Protein AF-0000000087548618 (afdb_homodimer)

Organism: Malassezia restricta (strain ATCC 96810 / NBRC 103918 / CBS 7877) (NCBI:txid425264)

InterPro domains:
  IPR002634 BolA protein [PF01722] (53-116)
  IPR036065 BolA-like superfamily [G3DSA:3.30.300.90] (40-118)
  IPR036065 BolA-like superfamily [SSF82657] (26-116)
  IPR052275 Mitochondrial Fe-S cluster assembly factor [PTHR46188] (16-116)

Solvent-accessible surface area (backbone atoms only — not comparable to full-atom values): 14566 Å² total; per-residue (Å²): 139,80,86,74,81,78,81,80,81,81,81,76,79,79,75,74,77,74,76,75,76,74,76,72,71,73,66,71,74,72,71,68,71,64,70,62,63,74,54,67,47,35,68,54,44,50,50,49,48,51,50,51,49,42,73,74,43,61,47,84,40,78,45,78,42,65,74,54,79,68,54,51,46,22,36,39,36,40,42,27,15,60,80,32,54,96,48,51,72,68,55,41,51,49,56,53,46,68,72,39,48,75,68,48,38,36,70,44,36,72,45,80,43,80,38,62,40,134,140,89,80,87,72,90,86,84,80,85,79,78,80,78,77,72,77,74,75,76,75,75,76,71,70,72,64,73,73,74,71,70,70,64,70,61,60,76,52,66,46,35,67,53,45,51,51,49,48,51,51,50,48,43,73,74,44,63,47,84,41,77,46,79,42,66,73,55,81,69,54,53,47,21,36,38,37,38,41,27,18,60,79,33,54,95,50,51,73,67,56,42,49,49,56,53,46,68,72,41,47,76,68,49,36,36,71,43,36,73,44,81,43,78,38,61,40,133

Radius of gyration: 40.26 Å; Cα contacts (8 Å, |Δi|>4): 300; chains: 2; bounding box: 91×182×77 Å

pLDDT: mean 72.82, std 27.04, range [25.02, 98.75]

Structure (mmCIF, N/CA/C/O backbone):
data_AF-0000000087548618-model_v1
#
loop_
_entity.id
_entity.type
_entity.pdbx_description
1 polymer 'Bola-like protein'
#
loop_
_atom_site.group_PDB
_atom_site.id
_atom_site.type_symbol
_atom_site.label_atom_id
_atom_site.label_alt_id
_atom_site.label_comp_id
_atom_site.label_asym_id
_atom_site.label_entity_id
_atom_site.label_seq_id
_atom_site.pdbx_PDB_ins_code
_atom_site.Cartn_x
_atom_site.Cartn_y
_atom_site.Cartn_z
_atom_site.occupancy
_atom_site.B_iso_or_equiv
_atom_site.auth_seq_id
_atom_site.auth_comp_id
_atom_site.auth_asym_id
_atom_site.auth_atom_id
_atom_site.pdbx_PDB_model_num
ATOM 1 N N . MET A 1 1 ? -54.969 -94.938 5.82 1 30.59 1 MET A N 1
ATOM 2 C CA . MET A 1 1 ? -55.094 -94.062 4.648 1 30.59 1 MET A CA 1
ATOM 3 C C . MET A 1 1 ? -55 -92.625 5.047 1 30.59 1 MET A C 1
ATOM 5 O O . MET A 1 1 ? -55.688 -92.188 5.977 1 30.59 1 MET A O 1
ATOM 9 N N . ASN A 1 2 ? -53.844 -91.812 4.621 1 26.39 2 ASN A N 1
ATOM 10 C CA . ASN A 1 2 ? -52.812 -90.875 5.086 1 26.39 2 ASN A CA 1
ATOM 11 C C . ASN A 1 2 ? -53.281 -89.438 4.953 1 26.39 2 ASN A C 1
ATOM 13 O O . ASN A 1 2 ? -52.5 -88.5 5.117 1 26.39 2 ASN A O 1
ATOM 17 N N . LEU A 1 3 ? -54.562 -89.125 4.457 1 32.88 3 LEU A N 1
ATOM 18 C CA . LEU A 1 3 ? -54.594 -87.938 3.584 1 32.88 3 LEU A CA 1
ATOM 19 C C . LEU A 1 3 ? -54.312 -86.688 4.375 1 32.88 3 LEU A C 1
ATOM 21 O O . LEU A 1 3 ? -54.844 -86.5 5.477 1 32.88 3 LEU A O 1
ATOM 25 N N . LEU A 1 4 ? -53.219 -85.938 3.959 1 28.78 4 LEU A N 1
ATOM 26 C CA . LEU A 1 4 ? -52.312 -84.875 4.23 1 28.78 4 LEU A CA 1
ATOM 27 C C . LEU A 1 4 ? -53.031 -83.5 4.125 1 28.78 4 LEU A C 1
ATOM 29 O O . LEU A 1 4 ? -53.469 -83.125 3.045 1 28.78 4 LEU A O 1
ATOM 33 N N . ARG A 1 5 ? -54.031 -83.188 4.98 1 32.28 5 ARG A N 1
ATOM 34 C CA . ARG A 1 5 ? -54.75 -81.875 4.844 1 32.28 5 ARG A CA 1
ATOM 35 C C . ARG A 1 5 ? -53.781 -80.75 4.855 1 32.28 5 ARG A C 1
ATOM 37 O O . ARG A 1 5 ? -53.062 -80.5 5.84 1 32.28 5 ARG A O 1
ATOM 44 N N . VAL A 1 6 ? -53.094 -80.438 3.682 1 30.36 6 VAL A N 1
ATOM 45 C CA . VAL A 1 6 ? -52.062 -79.438 3.445 1 30.36 6 VAL A CA 1
ATOM 46 C C . VAL A 1 6 ? -52.562 -78 3.814 1 30.36 6 VAL A C 1
ATOM 48 O O . VAL A 1 6 ? -53.656 -77.625 3.383 1 30.36 6 VAL A O 1
ATOM 51 N N . THR A 1 7 ? -52.25 -77.438 5.051 1 32.44 7 THR A N 1
ATOM 52 C CA . THR A 1 7 ? -52.469 -76.188 5.742 1 32.44 7 THR A CA 1
ATOM 53 C C . THR A 1 7 ? -51.938 -75 4.902 1 32.44 7 THR A C 1
ATOM 55 O O . THR A 1 7 ? -50.781 -75 4.504 1 32.44 7 THR A O 1
ATOM 58 N N . GLN A 1 8 ? -52.781 -74.5 3.973 1 27.12 8 GLN A N 1
ATOM 59 C CA . GLN A 1 8 ? -52.531 -73.438 3.025 1 27.12 8 GLN A CA 1
ATOM 60 C C . GLN A 1 8 ? -51.812 -72.25 3.695 1 27.12 8 GLN A C 1
ATOM 62 O O . GLN A 1 8 ? -51.938 -72.062 4.902 1 27.12 8 GLN A O 1
ATOM 67 N N . ALA A 1 9 ? -50.875 -71.562 2.922 1 26.11 9 ALA A N 1
ATOM 68 C CA . ALA A 1 9 ? -49.75 -70.625 2.834 1 26.11 9 ALA A CA 1
ATOM 69 C C . ALA A 1 9 ? -50.219 -69.188 3.18 1 26.11 9 ALA A C 1
ATOM 71 O O . ALA A 1 9 ? -51.219 -68.75 2.666 1 26.11 9 ALA A O 1
ATOM 72 N N . ALA A 1 10 ? -49.938 -68.75 4.469 1 30.61 10 ALA A N 1
ATOM 73 C CA . ALA A 1 10 ? -50.062 -67.438 5.07 1 30.61 10 ALA A CA 1
ATOM 74 C C . ALA A 1 10 ? -49.5 -66.375 4.141 1 30.61 10 ALA A C 1
ATOM 76 O O . ALA A 1 10 ? -48.5 -66.562 3.461 1 30.61 10 ALA A O 1
ATOM 77 N N . GLY A 1 11 ? -50.406 -65.625 3.434 1 31.14 11 GLY A N 1
ATOM 78 C CA . GLY A 1 11 ? -50.219 -64.5 2.496 1 31.14 11 GLY A CA 1
ATOM 79 C C . GLY A 1 11 ? -49.188 -63.5 2.941 1 31.14 11 GLY A C 1
ATOM 80 O O . GLY A 1 11 ? -49 -63.281 4.141 1 31.14 11 GLY A O 1
ATOM 81 N N . LEU A 1 12 ? -48 -63.375 2.229 1 35.97 12 LEU A N 1
ATOM 82 C CA . LEU A 1 12 ? -46.781 -62.594 2.289 1 35.97 12 LEU A CA 1
ATOM 83 C C . LEU A 1 12 ? -47.094 -61.094 2.305 1 35.97 12 LEU A C 1
ATOM 85 O O . LEU A 1 12 ? -47.875 -60.594 1.5 1 35.97 12 LEU A O 1
ATOM 89 N N . PRO A 1 13 ? -46.969 -60.438 3.541 1 36 13 PRO A N 1
ATOM 90 C CA . PRO A 1 13 ? -47.188 -59 3.736 1 36 13 PRO A CA 1
ATOM 91 C C . PRO A 1 13 ? -46.406 -58.156 2.756 1 36 13 PRO A C 1
ATOM 93 O O . PRO A 1 13 ? -45.281 -58.5 2.371 1 36 13 PRO A O 1
ATOM 96 N N . HIS A 1 14 ? -47.031 -57.625 1.688 1 37.22 14 HIS A N 1
ATOM 97 C CA . HIS A 1 14 ? -46.469 -56.719 0.713 1 37.22 14 HIS A CA 1
ATOM 98 C C . HIS A 1 14 ? -45.75 -55.562 1.401 1 37.22 14 HIS A C 1
ATOM 100 O O . HIS A 1 14 ? -46.344 -54.812 2.191 1 37.22 14 HIS A O 1
ATOM 106 N N . GLN A 1 15 ? -44.469 -55.719 1.854 1 33.22 15 GLN A N 1
ATOM 107 C CA . GLN A 1 15 ? -43.562 -54.719 2.391 1 33.22 15 GLN A CA 1
ATOM 108 C C . GLN A 1 15 ? -43.438 -53.531 1.438 1 33.22 15 GLN A C 1
ATOM 110 O O . GLN A 1 15 ? -43 -53.688 0.295 1 33.22 15 GLN A O 1
ATOM 115 N N . ARG A 1 16 ? -44.469 -52.625 1.507 1 35.62 16 ARG A N 1
ATOM 116 C CA . ARG A 1 16 ? -44.344 -51.344 0.815 1 35.62 16 ARG A CA 1
ATOM 117 C C . ARG A 1 16 ? -42.969 -50.719 1.002 1 35.62 16 ARG A C 1
ATOM 119 O O . ARG A 1 16 ? -42.531 -50.531 2.133 1 35.62 16 ARG A O 1
ATOM 126 N N . MET A 1 17 ? -42.062 -50.875 0.059 1 32.75 17 MET A N 1
ATOM 127 C CA . MET A 1 17 ? -40.75 -50.281 -0.042 1 32.75 17 MET A CA 1
ATOM 128 C C . MET A 1 17 ? -40.844 -48.75 0.097 1 32.75 17 MET A C 1
ATOM 130 O O . MET A 1 17 ? -41.438 -48.094 -0.749 1 32.75 17 MET A O 1
ATOM 134 N N . VAL A 1 18 ? -41.062 -48.156 1.282 1 39.06 18 VAL A N 1
ATOM 135 C CA . VAL A 1 18 ? -41 -46.719 1.505 1 39.06 18 VAL A CA 1
ATOM 136 C C . VAL A 1 18 ? -39.656 -46.156 0.979 1 39.06 18 VAL A C 1
ATOM 138 O O . VAL A 1 18 ? -38.594 -46.594 1.421 1 39.06 18 VAL A O 1
ATOM 141 N N . MET A 1 19 ? -39.5 -46 -0.329 1 31.77 19 MET A N 1
ATOM 142 C CA . MET A 1 19 ? -38.375 -45.281 -0.862 1 31.77 19 MET A CA 1
ATOM 143 C C . MET A 1 19 ? -38.156 -43.969 -0.1 1 31.77 19 MET A C 1
ATOM 145 O O . MET A 1 19 ? -39.094 -43.188 0.054 1 31.77 19 MET A O 1
ATOM 149 N N . ALA A 1 20 ? -37.406 -43.969 0.979 1 34.88 20 ALA A N 1
ATOM 150 C CA . ALA A 1 20 ? -36.875 -42.812 1.707 1 34.88 20 ALA A CA 1
ATOM 151 C C . ALA A 1 20 ? -36.312 -41.781 0.748 1 34.88 20 ALA A C 1
ATOM 153 O O . ALA A 1 20 ? -35.469 -42.094 -0.09 1 34.88 20 ALA A O 1
ATOM 154 N N . GLN A 1 21 ? -37.156 -40.906 0.209 1 40.28 21 GLN A N 1
ATOM 155 C CA . GLN A 1 21 ? -36.75 -39.688 -0.515 1 40.28 21 GLN A CA 1
ATOM 156 C C . GLN A 1 21 ? -35.594 -39 0.195 1 40.28 21 GLN A C 1
ATOM 158 O O . GLN A 1 21 ? -35.719 -38.594 1.354 1 40.28 21 GLN A O 1
ATOM 163 N N . ILE A 1 22 ? -34.406 -39.562 0.079 1 42.59 22 ILE A N 1
ATOM 164 C CA . ILE A 1 22 ? -33.188 -38.844 0.457 1 42.59 22 ILE A CA 1
ATOM 165 C C . ILE A 1 22 ? -33.25 -37.406 -0.079 1 42.59 22 ILE A C 1
ATOM 167 O O . ILE A 1 22 ? -33.344 -37.219 -1.289 1 42.59 22 ILE A O 1
ATOM 171 N N . SER A 1 23 ? -33.969 -36.531 0.662 1 41.78 23 SER A N 1
ATOM 172 C CA . SER A 1 23 ? -33.969 -35.094 0.411 1 41.78 23 SE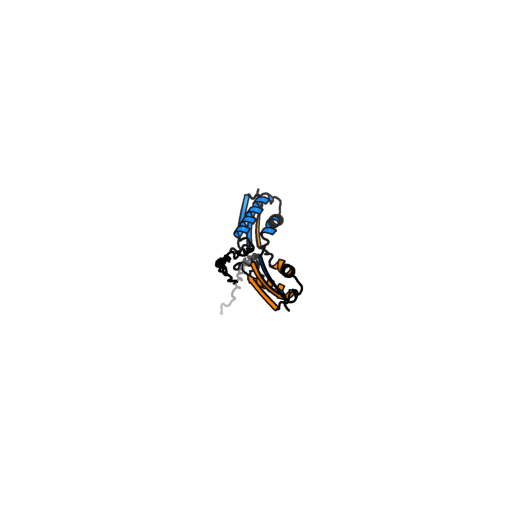R A CA 1
ATOM 173 C C . SER A 1 23 ? -32.562 -34.562 0.13 1 41.78 23 SER A C 1
ATOM 175 O O . SER A 1 23 ? -31.672 -34.688 0.972 1 41.78 23 SER A O 1
ATOM 177 N N . ILE A 1 24 ? -32 -34.656 -1.054 1 44.66 24 ILE A N 1
ATOM 178 C CA . ILE A 1 24 ? -30.797 -34.125 -1.656 1 44.66 24 ILE A CA 1
ATOM 179 C C . ILE A 1 24 ? -30.625 -32.656 -1.284 1 44.66 24 ILE A C 1
ATOM 181 O O . ILE A 1 24 ? -29.703 -31.984 -1.757 1 44.66 24 ILE A O 1
ATOM 185 N N . ASN A 1 25 ? -31.594 -32.031 -0.61 1 39.66 25 ASN A N 1
ATOM 186 C CA . ASN A 1 25 ? -31.453 -30.578 -0.672 1 39.66 25 ASN A CA 1
ATOM 187 C C . ASN A 1 25 ? -30.172 -30.109 0.003 1 39.66 25 ASN A C 1
ATOM 189 O O . ASN A 1 25 ? -29.953 -28.906 0.152 1 39.66 25 ASN A O 1
ATOM 193 N N . GLN A 1 26 ? -29.641 -30.906 0.912 1 39.47 26 GLN A N 1
ATOM 194 C CA . GLN A 1 26 ? -28.703 -30.109 1.701 1 39.47 26 GLN A CA 1
ATOM 195 C C . GLN A 1 26 ? -27.5 -29.688 0.869 1 39.47 26 GLN A C 1
ATOM 197 O O . GLN A 1 26 ? -26.484 -30.391 0.832 1 39.47 26 GLN A O 1
ATOM 202 N N . LEU A 1 27 ? -27.609 -29.547 -0.384 1 36.94 27 LEU A N 1
ATOM 203 C CA . LEU A 1 27 ? -26.391 -28.938 -0.93 1 36.94 27 LEU A CA 1
ATOM 204 C C . LEU A 1 27 ? -25.938 -27.766 -0.067 1 36.94 27 LEU A C 1
ATOM 206 O O . LEU A 1 27 ? -26.688 -26.797 0.109 1 36.94 27 LEU A O 1
ATOM 210 N N . ARG A 1 28 ? -25.156 -28.094 0.992 1 39.34 28 ARG A N 1
ATOM 211 C CA . ARG A 1 28 ? -24.406 -27.141 1.801 1 39.34 28 ARG A CA 1
ATOM 212 C C . ARG A 1 28 ? -23.812 -26.031 0.932 1 39.34 28 ARG A C 1
ATOM 214 O O . ARG A 1 28 ? -23.25 -26.312 -0.129 1 39.34 28 ARG A O 1
ATOM 221 N N . HIS A 1 29 ? -24.484 -24.906 0.853 1 39.94 29 HIS A N 1
ATOM 222 C CA . HIS A 1 29 ? -23.922 -23.641 0.401 1 39.94 29 HIS A CA 1
ATOM 223 C C . HIS A 1 29 ? -22.453 -23.531 0.804 1 39.94 29 HIS A C 1
ATOM 225 O O . HIS A 1 29 ? -22.125 -23.625 1.988 1 39.94 29 HIS A O 1
ATOM 231 N N . ILE A 1 30 ? -21.562 -24.172 0.129 1 38.38 30 ILE A N 1
ATOM 232 C CA . ILE A 1 30 ? -20.141 -23.844 0.285 1 38.38 30 ILE A CA 1
ATOM 233 C C . ILE A 1 30 ? -19.984 -22.344 0.446 1 38.38 30 ILE A C 1
ATOM 235 O O . ILE A 1 30 ? -20.438 -21.562 -0.404 1 38.38 30 ILE A O 1
ATOM 239 N N . SER A 1 31 ? -20.172 -21.844 1.652 1 38.22 31 SER A N 1
ATOM 240 C CA . SER A 1 31 ? -19.828 -20.453 1.989 1 38.22 31 SER A CA 1
ATOM 241 C C . SER A 1 31 ? -18.531 -20.031 1.322 1 38.22 31 SER A C 1
ATOM 243 O O . SER A 1 31 ? -17.469 -20.609 1.585 1 38.22 31 SER A O 1
ATOM 245 N N . GLN A 1 32 ? -18.547 -19.828 0.023 1 36.19 32 GLN A N 1
ATOM 246 C CA . GLN A 1 32 ? -17.375 -19.141 -0.505 1 36.19 32 GLN A CA 1
ATOM 247 C C . GLN A 1 32 ? -16.922 -18.031 0.437 1 36.19 32 GLN A C 1
ATOM 249 O O . GLN A 1 32 ? -17.688 -17.094 0.722 1 36.19 32 GLN A O 1
ATOM 254 N N . THR A 1 33 ? -16.422 -18.344 1.571 1 36.03 33 THR A N 1
ATOM 255 C CA . THR A 1 33 ? -15.742 -17.281 2.289 1 36.03 33 THR A CA 1
ATOM 256 C C . THR A 1 33 ? -15.047 -16.328 1.314 1 36.03 33 THR A C 1
ATOM 258 O O . THR A 1 33 ? -14.109 -16.719 0.616 1 36.03 33 THR A O 1
ATOM 261 N N . SER A 1 34 ? -15.844 -15.797 0.403 1 39.28 34 SER A N 1
ATOM 262 C CA . SER A 1 34 ? -15.227 -14.711 -0.35 1 39.28 34 SER A CA 1
ATOM 263 C C . SER A 1 34 ? -14.266 -13.906 0.523 1 39.28 34 SER A C 1
ATOM 265 O O . SER A 1 34 ? -14.672 -13.344 1.542 1 39.28 34 SER A O 1
ATOM 267 N N . ALA A 1 35 ? -13.172 -14.461 0.784 1 35.94 35 ALA A N 1
ATOM 268 C CA . ALA A 1 35 ? -12.195 -13.555 1.391 1 35.94 35 ALA A CA 1
ATOM 269 C C . ALA A 1 35 ? -12.328 -12.148 0.818 1 35.94 35 ALA A C 1
ATOM 271 O O . ALA A 1 35 ? -11.906 -11.891 -0.314 1 35.94 35 ALA A O 1
ATOM 272 N N . ARG A 1 36 ? -13.602 -11.773 0.73 1 40.25 36 ARG A N 1
ATOM 273 C CA . ARG A 1 36 ? -13.609 -10.352 0.383 1 40.25 36 ARG A CA 1
ATOM 274 C C . ARG A 1 36 ? -12.391 -9.641 0.962 1 40.25 36 ARG A C 1
ATOM 276 O O . ARG A 1 36 ? -12.188 -9.641 2.178 1 40.25 36 ARG A O 1
ATOM 283 N N . HIS A 1 37 ? -11.203 -10.016 0.359 1 46.03 37 HIS A N 1
ATOM 284 C CA . HIS A 1 37 ? -10.023 -9.219 0.682 1 46.03 37 HIS A CA 1
ATOM 285 C C . HIS A 1 37 ? -10.406 -7.797 1.071 1 46.03 37 HIS A C 1
ATOM 287 O O . HIS A 1 37 ? -11.016 -7.074 0.279 1 46.03 37 HIS A O 1
ATOM 293 N N . ASP A 1 38 ? -11.039 -7.621 2.141 1 48.09 38 ASP A N 1
ATOM 294 C CA . ASP A 1 38 ? -11.539 -6.391 2.75 1 48.09 38 ASP A CA 1
ATOM 295 C C . ASP A 1 38 ? -10.633 -5.207 2.408 1 48.09 38 ASP A C 1
ATOM 297 O O . ASP A 1 38 ? -9.688 -4.91 3.139 1 48.09 38 ASP A O 1
ATOM 301 N N . ALA A 1 39 ? -10.297 -5.172 1.068 1 55.78 39 ALA A N 1
ATOM 302 C CA . ALA A 1 39 ? -9.617 -3.928 0.713 1 55.78 39 ALA A CA 1
ATOM 303 C C . ALA A 1 39 ? -10.367 -2.717 1.262 1 55.78 39 ALA A C 1
ATOM 305 O O . ALA A 1 39 ? -11.57 -2.568 1.03 1 55.78 39 ALA A O 1
ATOM 306 N N . SER A 1 40 ? -9.914 -2.318 2.309 1 69.56 40 SER A N 1
ATOM 307 C CA . SER A 1 40 ? -10.508 -1.109 2.865 1 69.56 40 SER A CA 1
ATOM 308 C C . SER A 1 40 ? -10.766 -0.07 1.778 1 69.56 40 SER A C 1
ATOM 310 O O . SER A 1 40 ? -9.93 0.135 0.897 1 69.56 40 SER A O 1
ATOM 312 N N . THR A 1 41 ? -12.023 0.309 1.636 1 76.69 41 THR A N 1
ATOM 313 C CA . THR A 1 41 ? -12.367 1.398 0.728 1 76.69 41 THR A CA 1
ATOM 314 C C . TH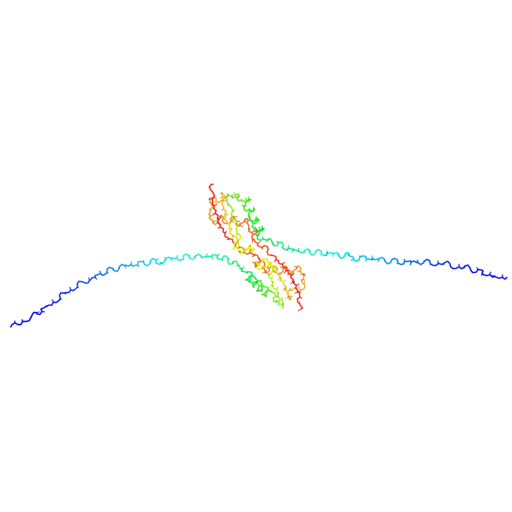R A 1 41 ? -11.586 2.66 1.08 1 76.69 41 THR A C 1
ATOM 316 O O . THR A 1 41 ? -11.102 2.805 2.205 1 76.69 41 THR A O 1
ATOM 319 N N . PRO A 1 42 ? -11.422 3.473 0.117 1 80.5 42 PRO A N 1
ATOM 320 C CA . PRO A 1 42 ? -10.758 4.742 0.415 1 80.5 42 PRO A CA 1
ATOM 321 C C . PRO A 1 42 ? -11.391 5.48 1.592 1 80.5 42 PRO A C 1
ATOM 323 O O . PRO A 1 42 ? -10.68 6.062 2.416 1 80.5 42 PRO A O 1
ATOM 326 N N . ALA A 1 43 ? -12.727 5.391 1.699 1 87.25 43 ALA A N 1
ATOM 327 C CA . ALA A 1 43 ? -13.414 6.043 2.809 1 87.25 43 ALA A CA 1
ATOM 328 C C . ALA A 1 43 ? -13.031 5.41 4.141 1 87.25 43 ALA A C 1
ATOM 330 O O . ALA A 1 43 ? -12.828 6.113 5.133 1 87.25 43 ALA A O 1
ATOM 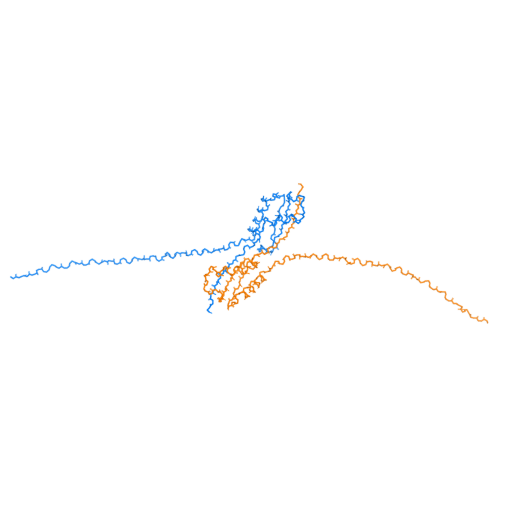331 N N . GLU A 1 44 ? -12.875 4.148 4.129 1 87.25 44 GLU A N 1
ATOM 332 C CA . GLU A 1 44 ? -12.484 3.445 5.344 1 87.25 44 GLU A CA 1
ATOM 333 C C . GLU A 1 44 ? -11.055 3.789 5.742 1 87.25 44 GLU A C 1
ATOM 335 O O . GLU A 1 44 ? -10.75 3.959 6.926 1 87.25 44 GLU A O 1
ATOM 340 N N . LYS A 1 45 ? -10.25 3.832 4.758 1 86.44 45 LYS A N 1
ATOM 341 C CA . LYS A 1 45 ? -8.859 4.211 5.008 1 86.44 45 LYS A CA 1
ATOM 342 C C . LYS A 1 45 ? -8.766 5.625 5.574 1 86.44 45 LYS A C 1
ATOM 344 O O . LYS A 1 45 ? -8.047 5.863 6.543 1 86.44 45 LYS A O 1
ATOM 349 N N . GLN A 1 46 ? -9.539 6.527 4.969 1 91.06 46 GLN A N 1
ATOM 350 C CA . GLN A 1 46 ? -9.578 7.906 5.441 1 91.06 46 GLN A CA 1
ATOM 351 C C . GLN A 1 46 ? -10.047 7.98 6.891 1 91.06 46 GLN A C 1
ATOM 353 O O . GLN A 1 46 ? -9.453 8.695 7.703 1 91.06 46 GLN A O 1
ATOM 358 N N . ASP A 1 47 ? -11.031 7.207 7.25 1 93.31 47 ASP A N 1
ATOM 359 C CA . ASP A 1 47 ? -11.555 7.18 8.609 1 93.31 47 ASP A CA 1
ATOM 360 C C . ASP A 1 47 ? -10.508 6.676 9.594 1 93.31 47 ASP A C 1
ATOM 362 O O . ASP A 1 47 ? -10.367 7.215 10.695 1 93.31 47 ASP A O 1
ATOM 366 N N . LYS A 1 48 ? -9.828 5.695 9.109 1 92.88 48 LYS A N 1
ATOM 367 C CA . LYS A 1 48 ? -8.781 5.141 9.969 1 92.88 48 LYS A CA 1
ATOM 368 C C . LYS A 1 48 ? -7.664 6.152 10.195 1 92.88 48 LYS A C 1
ATOM 370 O O . LYS A 1 48 ? -7.148 6.277 11.312 1 92.88 48 LYS A O 1
ATOM 375 N N . ILE A 1 49 ? -7.355 6.844 9.18 1 94.25 49 ILE A N 1
ATOM 376 C CA . ILE A 1 49 ? -6.336 7.879 9.297 1 94.25 49 ILE A CA 1
ATOM 377 C C . ILE A 1 49 ? -6.797 8.945 10.289 1 94.25 49 ILE A C 1
ATOM 379 O O . ILE A 1 49 ? -6.047 9.32 11.195 1 94.25 49 ILE A O 1
ATOM 383 N N . ILE A 1 50 ? -8.008 9.367 10.141 1 96.94 50 ILE A N 1
ATOM 384 C CA . ILE A 1 50 ? -8.562 10.406 10.992 1 96.94 50 ILE A CA 1
ATOM 385 C C . ILE A 1 50 ? -8.562 9.938 12.445 1 96.94 50 ILE A C 1
ATOM 387 O O . ILE A 1 50 ? -8.109 10.656 13.336 1 96.94 50 ILE A O 1
ATOM 391 N N . ARG A 1 51 ? -8.953 8.797 12.633 1 97.31 51 ARG A N 1
ATOM 392 C CA . ARG A 1 51 ? -9.023 8.266 13.984 1 97.31 51 ARG A CA 1
ATOM 393 C C . ARG A 1 51 ? -7.641 8.156 14.609 1 97.31 51 ARG A C 1
ATOM 395 O O . ARG A 1 51 ? -7.426 8.594 15.742 1 97.31 51 ARG A O 1
ATOM 402 N N . THR A 1 52 ? -6.723 7.637 13.859 1 97.06 52 THR A N 1
ATOM 403 C CA . THR A 1 52 ? -5.363 7.438 14.344 1 97.06 52 THR A CA 1
ATOM 404 C C . THR A 1 52 ? -4.715 8.773 14.695 1 97.06 52 THR A C 1
ATOM 406 O O . THR A 1 52 ? -4.141 8.93 15.773 1 97.06 52 THR A O 1
ATOM 409 N N . LEU A 1 53 ? -4.852 9.727 13.875 1 98.12 53 LEU A N 1
ATOM 410 C CA . LEU A 1 53 ? -4.195 11.016 14.078 1 98.12 53 LEU A CA 1
ATOM 411 C C . LEU A 1 53 ? -4.867 11.797 15.203 1 98.12 53 LEU A C 1
ATOM 413 O O . LEU A 1 53 ? -4.203 12.516 15.953 1 98.12 53 LEU A O 1
ATOM 417 N N . THR A 1 54 ? -6.164 11.641 15.305 1 98.38 54 THR A N 1
ATOM 418 C CA . THR A 1 54 ? -6.883 12.297 16.391 1 98.38 54 THR A CA 1
ATOM 419 C C . THR A 1 54 ? -6.445 11.734 17.734 1 98.38 54 THR A C 1
ATOM 421 O O . THR A 1 54 ? -6.191 12.5 18.672 1 98.38 54 THR A O 1
ATOM 424 N N . GLU A 1 55 ? -6.309 10.461 17.797 1 97.94 55 GLU A N 1
ATOM 425 C CA . GLU A 1 55 ? -5.926 9.805 19.047 1 97.94 55 GLU A CA 1
ATOM 426 C C . GLU A 1 55 ? -4.504 10.18 19.453 1 97.94 55 GLU A C 1
ATOM 428 O O . GLU A 1 55 ? -4.23 10.414 20.625 1 97.94 55 GLU A O 1
ATOM 433 N N . LYS A 1 56 ? -3.682 10.375 18.5 1 97.81 56 LYS A N 1
ATOM 434 C CA . LYS A 1 56 ? -2.264 10.516 18.828 1 97.81 56 LYS A CA 1
ATOM 435 C C . LYS A 1 56 ? -1.886 11.984 18.984 1 97.81 56 LYS A C 1
ATOM 437 O O . LYS A 1 56 ? -1.006 12.32 19.781 1 97.81 56 LYS A O 1
ATOM 442 N N . PHE A 1 57 ? -2.566 12.844 18.266 1 98.44 57 PHE A N 1
ATOM 443 C CA . PHE A 1 57 ? -2.055 14.211 18.203 1 98.44 57 PHE A CA 1
ATOM 444 C C . PHE A 1 57 ? -3.051 15.188 18.828 1 98.44 57 PHE A C 1
ATOM 446 O O . PHE A 1 57 ? -2.76 16.375 18.953 1 98.44 57 PHE A O 1
ATOM 453 N N . THR A 1 58 ? -4.277 14.789 19.156 1 98.06 58 THR A N 1
ATOM 454 C CA . THR A 1 58 ? -5.312 15.672 19.672 1 98.06 58 THR A CA 1
ATOM 455 C C . THR A 1 58 ? -5.316 17 18.938 1 98.06 58 THR A C 1
ATOM 457 O O . THR A 1 58 ? -5.18 18.062 19.547 1 98.06 58 THR A O 1
ATOM 460 N N . PRO A 1 59 ? -5.59 16.984 17.703 1 98.62 59 PRO A N 1
ATOM 461 C CA . PRO A 1 59 ? -5.422 18.188 16.891 1 98.62 59 PRO A CA 1
ATOM 462 C C . PRO A 1 59 ? -6.527 19.219 17.109 1 98.62 59 PRO A C 1
ATOM 464 O O . PRO A 1 59 ? -7.672 18.844 17.391 1 98.62 59 PRO A O 1
ATOM 467 N N . SER A 1 60 ? -6.156 20.453 17.031 1 98.62 60 SER A N 1
ATOM 468 C CA . SER A 1 60 ? -7.16 21.516 17.016 1 98.62 60 SER A CA 1
ATOM 469 C C . SER A 1 60 ? -7.809 21.641 15.633 1 98.62 60 SER A C 1
ATOM 471 O O . SER A 1 60 ? -8.906 22.172 15.508 1 98.62 60 SER A O 1
ATOM 473 N N . ASP A 1 61 ? -7.098 21.156 14.617 1 98.44 61 ASP A N 1
ATOM 474 C CA . ASP A 1 61 ? -7.59 21.094 13.242 1 98.44 61 ASP A CA 1
ATOM 475 C C . ASP A 1 61 ? -6.98 19.906 12.5 1 98.44 61 ASP A C 1
ATOM 477 O O . ASP A 1 61 ? -5.773 19.656 12.586 1 98.44 61 ASP A O 1
ATOM 481 N N . LEU A 1 62 ? -7.832 19.156 11.82 1 98.69 62 LEU A N 1
ATOM 482 C CA . LEU A 1 62 ? -7.398 18 11.047 1 98.69 62 LEU A CA 1
ATOM 483 C C . LEU A 1 62 ? -8.227 17.859 9.773 1 98.69 62 LEU A C 1
ATOM 485 O O . LEU A 1 62 ? -9.453 17.75 9.828 1 98.69 62 LEU A O 1
ATOM 489 N N . GLN A 1 63 ? -7.523 17.891 8.633 1 98.5 63 GLN A N 1
ATOM 490 C CA . GLN A 1 63 ? -8.133 17.672 7.332 1 98.5 63 GLN A CA 1
ATOM 491 C C . GLN A 1 63 ? -7.438 16.531 6.586 1 98.5 63 GLN A C 1
ATOM 493 O O . GLN A 1 63 ? -6.211 16.516 6.484 1 98.5 63 GLN A O 1
ATOM 498 N N . VAL A 1 64 ? -8.266 15.586 6.168 1 96.81 64 VAL A N 1
ATOM 499 C CA . VAL A 1 64 ? -7.77 14.461 5.379 1 96.81 64 VAL A CA 1
ATOM 500 C C . VAL A 1 64 ? -8.586 14.328 4.094 1 96.81 64 VAL A C 1
ATOM 502 O O . VAL A 1 64 ? -9.82 14.281 4.137 1 96.81 64 VAL A O 1
ATOM 505 N N . GLN A 1 65 ? -7.895 14.328 2.99 1 94.12 65 GLN A N 1
ATOM 506 C CA . GLN A 1 65 ? -8.578 14.234 1.704 1 94.12 65 GLN A CA 1
ATOM 507 C C . GLN A 1 65 ? -7.871 13.242 0.779 1 94.12 65 GLN A C 1
ATOM 509 O O . GLN A 1 65 ? -6.656 13.32 0.594 1 94.12 65 GLN A O 1
ATOM 514 N N . ASP A 1 66 ? -8.648 12.336 0.23 1 88.88 66 ASP A N 1
ATOM 515 C CA . ASP A 1 66 ? -8.125 11.516 -0.858 1 88.88 66 ASP A CA 1
ATOM 516 C C . ASP A 1 66 ? -7.973 12.336 -2.139 1 88.88 66 ASP A C 1
ATOM 518 O O . ASP A 1 66 ? -8.969 12.789 -2.713 1 88.88 66 ASP A O 1
ATOM 522 N N . ILE A 1 67 ? -6.75 12.477 -2.664 1 88.88 67 ILE A N 1
ATOM 523 C CA . ILE A 1 67 ? -6.562 13.336 -3.828 1 88.88 67 ILE A CA 1
ATOM 524 C C . ILE A 1 67 ? -6.176 12.484 -5.039 1 88.88 67 ILE A C 1
ATOM 526 O O . ILE A 1 67 ? -5.699 13.008 -6.047 1 88.88 67 ILE A O 1
ATOM 530 N N . SER A 1 68 ? -6.363 11.18 -4.871 1 81.62 68 SER A N 1
ATOM 531 C CA . SER A 1 68 ? -6.055 10.266 -5.965 1 81.62 68 SER A CA 1
ATOM 532 C C . SER A 1 68 ? -7.254 10.094 -6.895 1 81.62 68 SER A C 1
ATOM 534 O O . SER A 1 68 ? -7.18 9.352 -7.875 1 81.62 68 SER A O 1
ATOM 536 N N . GLY A 1 69 ? -8.352 10.586 -6.57 1 80.62 69 GLY A N 1
ATOM 537 C CA . GLY A 1 69 ? -9.539 10.43 -7.395 1 80.62 69 GLY A CA 1
ATOM 538 C C . GLY A 1 69 ? -10.422 9.273 -6.953 1 80.62 69 GLY A C 1
ATOM 539 O O . GLY A 1 69 ? -11.086 8.641 -7.777 1 80.62 69 GLY A O 1
ATOM 540 N N . GLY A 1 70 ? -10.258 8.859 -5.691 1 81.12 70 GLY A N 1
ATOM 541 C CA . GLY A 1 70 ? -11.18 7.902 -5.109 1 81.12 70 GLY A CA 1
ATOM 542 C C . GLY A 1 70 ? -10.578 6.523 -4.922 1 81.12 70 GLY A C 1
ATOM 543 O O . GLY A 1 70 ? -11.25 5.602 -4.465 1 81.12 70 GLY A O 1
ATOM 544 N N . CYS A 1 71 ? -9.406 6.336 -5.191 1 77.31 71 CYS A N 1
ATOM 545 C CA . CYS A 1 71 ? -8.773 5.023 -5.105 1 77.31 71 CYS A CA 1
ATOM 546 C C . CYS A 1 71 ? -8.094 4.828 -3.758 1 77.31 71 CYS A C 1
ATOM 548 O O . CYS A 1 71 ? -7.777 3.701 -3.375 1 77.31 71 CYS A O 1
ATOM 550 N N . GLY A 1 72 ? -7.844 5.91 -3.117 1 81.19 72 GLY A N 1
ATOM 551 C CA . GLY A 1 72 ? -7.234 5.816 -1.802 1 81.19 72 GLY A CA 1
ATOM 552 C C . GLY A 1 72 ? -5.73 5.602 -1.855 1 81.19 72 GLY A C 1
ATOM 553 O O . GLY A 1 72 ? -5.145 5.035 -0.931 1 81.19 72 GLY A O 1
ATOM 554 N N . SER A 1 73 ? -5.152 6.066 -2.926 1 78.81 73 SER A N 1
ATOM 555 C CA . SER A 1 73 ? -3.717 5.848 -3.08 1 78.81 73 SER A CA 1
ATOM 556 C C . SER A 1 73 ? -2.924 7.086 -2.674 1 78.81 73 SER A C 1
ATOM 558 O O . SER A 1 73 ? -1.71 7.016 -2.475 1 78.81 73 SER A O 1
ATOM 560 N N . PHE A 1 74 ? -3.617 8.242 -2.656 1 84.62 74 PHE A N 1
ATOM 561 C CA . PHE A 1 74 ? -2.939 9.492 -2.332 1 84.62 74 PHE A CA 1
ATOM 562 C C . PHE A 1 74 ? -3.811 10.359 -1.435 1 84.62 74 PHE A C 1
ATOM 564 O O . PHE A 1 74 ? -4.938 10.703 -1.797 1 84.62 74 PHE A O 1
ATOM 571 N N . PHE A 1 75 ? -3.203 10.758 -0.216 1 90.94 75 PHE A N 1
ATOM 572 C CA . PHE A 1 75 ? -3.953 11.586 0.722 1 90.94 75 PHE A CA 1
ATOM 573 C C . PHE A 1 75 ? -3.211 12.891 1.008 1 90.94 75 PHE A C 1
ATOM 575 O O . PHE A 1 75 ? -1.985 12.898 1.143 1 90.94 75 PHE A O 1
ATOM 582 N N . ALA A 1 76 ? -4.02 13.93 1.048 1 94.94 76 ALA A N 1
ATOM 583 C CA . ALA A 1 76 ? -3.57 15.188 1.625 1 94.94 76 ALA A CA 1
ATOM 584 C C . ALA A 1 76 ? -4.039 15.328 3.07 1 94.94 76 ALA A C 1
ATOM 586 O O . ALA A 1 76 ? -5.223 15.148 3.367 1 94.94 76 ALA A O 1
ATOM 587 N N . ILE A 1 77 ? -3.012 15.664 3.906 1 97.38 77 ILE A N 1
ATOM 588 C CA . ILE A 1 77 ? -3.324 15.781 5.324 1 97.38 77 ILE A CA 1
ATOM 589 C C . ILE A 1 77 ? -2.826 17.125 5.855 1 97.38 77 ILE A C 1
ATOM 591 O O . ILE A 1 77 ? -1.66 17.469 5.668 1 97.38 77 ILE A O 1
ATOM 595 N N . MET A 1 78 ? -3.715 17.875 6.43 1 98.62 78 MET A N 1
ATOM 596 C CA . MET A 1 78 ? -3.371 19.047 7.238 1 98.62 78 MET A CA 1
ATOM 597 C C . MET A 1 78 ? -3.672 18.797 8.711 1 98.62 78 MET A C 1
ATOM 599 O O . MET A 1 78 ? -4.793 18.422 9.062 1 98.62 78 MET A O 1
ATOM 603 N N . LEU A 1 79 ? -2.617 19 9.477 1 98.69 79 LEU A N 1
ATOM 604 C CA . LEU A 1 79 ? -2.734 18.672 10.891 1 98.69 79 LEU A CA 1
ATOM 605 C C . LEU A 1 79 ? -2.141 19.781 11.758 1 98.69 79 LEU A C 1
ATOM 607 O O . LEU A 1 79 ? -0.952 20.094 11.648 1 98.69 79 LEU A O 1
ATOM 611 N N . LYS A 1 80 ? -3.031 20.406 12.594 1 98.75 80 LYS A N 1
ATOM 612 C CA . LYS A 1 80 ? -2.615 21.422 13.57 1 98.75 80 LYS A CA 1
ATOM 613 C C . LYS A 1 80 ? -2.635 20.844 14.984 1 98.75 80 LYS A C 1
ATOM 615 O O . LYS A 1 80 ? -3.658 20.328 15.438 1 98.75 80 LYS A O 1
ATOM 620 N N . SER A 1 81 ? -1.458 20.922 15.625 1 98.69 81 SER A N 1
ATOM 621 C CA . SER A 1 81 ? -1.395 20.328 16.953 1 98.69 81 SER A CA 1
ATOM 622 C C . SER A 1 81 ? -0.291 20.953 17.797 1 98.69 81 SER A C 1
ATOM 624 O O . SER A 1 81 ? 0.719 21.422 17.25 1 98.69 81 SER A O 1
ATOM 626 N N . LYS A 1 82 ? -0.492 20.922 19.094 1 98.44 82 LYS A N 1
ATOM 627 C CA . LYS A 1 82 ? 0.513 21.406 20.047 1 98.44 82 LYS A CA 1
ATOM 628 C C . LYS A 1 82 ? 1.713 20.453 20.078 1 98.44 82 LYS A C 1
ATOM 630 O O . LYS A 1 82 ? 2.801 20.844 20.516 1 98.44 82 LYS A O 1
ATOM 635 N N . GLU A 1 83 ? 1.539 19.25 19.531 1 97.94 83 GLU A N 1
ATOM 636 C CA . GLU A 1 83 ? 2.604 18.25 19.562 1 97.94 83 GLU A CA 1
ATOM 637 C C . GLU A 1 83 ? 3.764 18.641 18.656 1 97.94 83 GLU A C 1
ATOM 639 O O . GLU A 1 83 ? 4.863 18.094 18.766 1 97.94 83 GLU A O 1
ATOM 644 N N . PHE A 1 84 ? 3.582 19.594 17.828 1 98.25 84 PHE A N 1
ATOM 645 C CA . PHE A 1 84 ? 4.613 19.984 16.875 1 98.25 84 PHE A CA 1
ATOM 646 C C . PHE A 1 84 ? 5.426 21.156 17.391 1 98.25 84 PHE A C 1
ATOM 648 O O . PHE A 1 84 ? 6.367 21.609 16.734 1 98.25 84 PHE A O 1
ATOM 655 N N . LYS A 1 85 ? 5.023 21.703 18.547 1 97.75 85 LYS A N 1
ATOM 656 C CA . LYS A 1 85 ? 5.785 22.812 19.094 1 97.75 85 LYS A CA 1
ATOM 657 C C . LYS A 1 85 ? 7.25 22.438 19.312 1 97.75 85 LYS A C 1
ATOM 659 O O . LYS A 1 85 ? 7.547 21.375 19.875 1 97.75 85 LYS A O 1
ATOM 664 N N . GLY A 1 86 ? 8.156 23.328 18.844 1 97.56 86 GLY A N 1
ATOM 665 C CA . GLY A 1 86 ? 9.578 23.094 19.016 1 97.56 86 GLY A CA 1
ATOM 666 C C . GLY A 1 86 ? 10.141 22.078 18.031 1 97.56 86 GLY A C 1
ATOM 667 O O . GLY A 1 86 ? 11.328 21.766 18.062 1 97.56 86 GLY A O 1
ATOM 668 N N . LYS A 1 87 ? 9.352 21.547 17.156 1 97.38 87 LYS A N 1
ATOM 669 C CA . LYS A 1 87 ? 9.789 20.578 16.156 1 97.38 87 LYS A CA 1
ATOM 670 C C . LYS A 1 87 ? 10 21.25 14.797 1 97.38 87 LYS A C 1
ATOM 672 O O . LYS A 1 87 ? 9.273 22.188 14.445 1 97.38 87 LYS A O 1
ATOM 677 N N . SER A 1 88 ? 10.945 20.734 14.125 1 97.69 88 SER A N 1
ATOM 678 C CA . SER A 1 88 ? 11.055 21.109 12.719 1 97.69 88 SER A CA 1
ATOM 679 C C . SER A 1 88 ? 9.961 20.453 11.883 1 97.69 88 SER A C 1
ATOM 681 O O . SER A 1 88 ? 9.328 19.5 12.328 1 97.69 88 SER A O 1
ATOM 683 N N . THR A 1 89 ? 9.781 21.062 10.688 1 96.75 89 THR A N 1
ATOM 684 C CA . THR A 1 89 ? 8.789 20.5 9.773 1 96.75 89 THR A CA 1
ATOM 685 C C . THR A 1 89 ? 9.086 19.031 9.484 1 96.75 89 THR A C 1
ATOM 687 O O . THR A 1 89 ? 8.18 18.203 9.492 1 96.75 89 THR A O 1
ATOM 690 N N . ILE A 1 90 ? 10.352 18.703 9.336 1 96.88 90 ILE A N 1
ATOM 691 C CA . ILE A 1 90 ? 10.75 17.344 9 1 96.88 90 ILE A CA 1
ATOM 692 C C . ILE A 1 90 ? 10.445 16.406 10.164 1 96.88 90 ILE A C 1
ATOM 694 O O . ILE A 1 90 ? 9.922 15.312 9.969 1 96.88 90 ILE A O 1
ATOM 698 N N . GLN A 1 91 ? 10.695 16.844 11.297 1 97.75 91 GLN A N 1
ATOM 699 C CA . GLN A 1 91 ? 10.406 16.062 12.484 1 97.75 91 GLN A CA 1
ATOM 700 C C . GLN A 1 91 ? 8.906 15.82 12.633 1 97.75 91 GLN A C 1
ATOM 702 O O . GLN A 1 91 ? 8.477 14.695 12.922 1 97.75 91 GLN A O 1
ATOM 707 N N . ALA A 1 92 ? 8.172 16.891 12.43 1 98.06 92 ALA A N 1
ATOM 708 C CA . ALA A 1 92 ? 6.715 16.781 12.508 1 98.06 92 ALA A CA 1
ATOM 709 C C . ALA A 1 92 ? 6.176 15.797 11.484 1 98.06 92 ALA A C 1
ATOM 711 O O . ALA A 1 92 ? 5.328 14.953 11.805 1 98.06 92 ALA A O 1
ATOM 712 N N . HIS A 1 93 ? 6.73 15.852 10.305 1 97.06 93 HIS A N 1
ATOM 713 C CA . HIS A 1 93 ? 6.328 14.922 9.25 1 97.06 93 HIS A CA 1
ATOM 714 C C . HIS A 1 93 ? 6.664 13.484 9.625 1 97.06 93 HIS A C 1
ATOM 716 O O . HIS A 1 93 ? 5.848 12.578 9.43 1 97.06 93 HIS A O 1
ATOM 722 N N . ARG A 1 94 ? 7.719 13.289 10.203 1 96.81 94 ARG A N 1
ATOM 723 C CA . ARG A 1 94 ? 8.125 11.945 10.609 1 96.81 94 ARG A CA 1
ATOM 724 C C . ARG A 1 94 ? 7.203 11.406 11.695 1 96.81 94 ARG A C 1
ATOM 726 O O . ARG A 1 94 ? 6.863 10.219 11.703 1 96.81 94 ARG A O 1
ATOM 733 N N . MET A 1 95 ? 6.809 12.266 12.57 1 97.5 95 MET A N 1
ATOM 734 C CA . MET A 1 95 ? 5.891 11.875 13.641 1 97.5 95 MET A CA 1
ATOM 735 C C . MET A 1 95 ? 4.559 11.406 13.07 1 97.5 95 MET A C 1
ATOM 737 O O . MET A 1 95 ? 4.02 10.383 13.508 1 97.5 95 MET A O 1
ATOM 741 N N . VAL A 1 96 ? 4.086 12.148 12.148 1 97.38 96 VAL A N 1
ATOM 742 C CA . VAL A 1 96 ? 2.805 11.805 11.539 1 97.38 96 VAL A CA 1
ATOM 743 C C . VAL A 1 96 ? 2.943 10.508 10.742 1 97.38 96 VAL A C 1
ATOM 745 O O . VAL A 1 96 ? 2.137 9.586 10.898 1 97.38 96 VAL A O 1
ATOM 748 N N . ASN A 1 97 ? 3.963 10.391 9.969 1 94.25 97 ASN A N 1
ATOM 749 C CA . ASN A 1 97 ? 4.199 9.203 9.148 1 94.25 97 ASN A CA 1
ATOM 750 C C . ASN A 1 97 ? 4.285 7.941 10 1 94.25 97 ASN A C 1
ATOM 752 O O . ASN A 1 97 ? 3.742 6.898 9.633 1 94.25 97 ASN A O 1
ATOM 756 N N . LYS A 1 98 ? 4.93 8.055 11.078 1 95.12 98 LYS A N 1
ATOM 757 C CA . LYS A 1 98 ? 5.102 6.902 11.961 1 95.12 98 LYS A CA 1
ATOM 758 C C . LYS A 1 98 ? 3.752 6.352 12.414 1 95.12 98 LYS A C 1
ATOM 760 O O . LYS A 1 98 ? 3.582 5.141 12.547 1 95.12 98 LYS A O 1
ATOM 765 N N . GLU A 1 99 ? 2.809 7.191 12.633 1 95.25 99 GLU A N 1
ATOM 766 C CA . GLU A 1 99 ? 1.527 6.789 13.203 1 95.25 99 GLU A CA 1
ATOM 767 C C . GLU A 1 99 ? 0.618 6.176 12.141 1 95.25 99 GLU A C 1
ATOM 769 O O . GLU A 1 99 ? -0.243 5.352 12.453 1 95.25 99 GLU A O 1
ATOM 774 N N . ILE A 1 100 ? 0.781 6.527 10.852 1 91.69 100 ILE A N 1
ATOM 775 C CA . ILE A 1 100 ? -0.202 6.082 9.875 1 91.69 100 ILE A CA 1
ATOM 776 C C . ILE A 1 100 ? 0.471 5.184 8.836 1 91.69 100 ILE A C 1
ATOM 778 O O . ILE A 1 100 ? -0.158 4.773 7.859 1 91.69 100 ILE A O 1
ATOM 782 N N . LYS A 1 101 ? 1.669 4.828 8.977 1 87.31 101 LYS A N 1
ATOM 783 C CA . LYS A 1 101 ? 2.416 4.023 8.016 1 87.31 101 LYS A CA 1
ATOM 784 C C . LYS A 1 101 ? 1.69 2.717 7.711 1 87.31 101 LYS A C 1
ATOM 786 O O . LYS A 1 101 ? 1.55 2.336 6.547 1 87.31 101 LYS A O 1
ATOM 791 N N . ASP A 1 102 ? 1.136 2.178 8.711 1 80.69 102 ASP A N 1
ATOM 792 C CA . ASP A 1 102 ? 0.485 0.884 8.531 1 80.69 102 ASP A CA 1
ATOM 793 C C . ASP A 1 102 ? -0.88 1.046 7.867 1 80.69 102 ASP A C 1
ATOM 795 O O . ASP A 1 102 ? -1.406 0.098 7.281 1 80.69 102 ASP A O 1
ATOM 799 N N . VAL A 1 103 ? -1.443 2.232 8.078 1 80.69 103 VAL A N 1
ATOM 800 C CA . VAL A 1 103 ? -2.754 2.48 7.484 1 80.69 103 VAL A CA 1
ATOM 801 C C . VAL A 1 103 ? -2.602 2.742 5.988 1 80.69 103 VAL A C 1
ATOM 803 O O . VAL A 1 103 ? -3.434 2.305 5.188 1 80.69 103 VAL A O 1
ATOM 806 N N . ILE A 1 104 ? -1.616 3.402 5.684 1 79.06 104 ILE A N 1
ATOM 807 C CA . ILE A 1 104 ? -1.482 3.83 4.293 1 79.06 104 ILE A CA 1
ATOM 808 C C . ILE A 1 104 ? -0.746 2.76 3.494 1 79.06 104 ILE A C 1
ATOM 810 O O . ILE A 1 104 ? -0.809 2.744 2.262 1 79.06 104 ILE A O 1
ATOM 814 N N . GLN A 1 105 ? -0.046 1.926 4.273 1 69.62 105 GLN A N 1
ATOM 815 C CA . GLN A 1 105 ? 0.6 0.817 3.576 1 69.62 105 GLN A CA 1
ATOM 816 C C . GLN A 1 105 ? -0.433 -0.138 2.986 1 69.62 105 GLN A C 1
ATOM 818 O O . GLN A 1 105 ? -1.391 -0.521 3.662 1 69.62 105 GLN A O 1
ATOM 823 N N . ASP A 1 106 ? -0.849 0.169 1.881 1 54.81 106 ASP A N 1
ATOM 824 C CA . ASP A 1 106 ? -1.896 -0.51 1.123 1 54.81 106 ASP A CA 1
ATOM 825 C C . ASP A 1 106 ? -1.764 -2.027 1.242 1 54.81 106 ASP A C 1
ATOM 827 O O . ASP A 1 106 ? -0.713 -2.59 0.928 1 54.81 106 ASP A O 1
ATOM 831 N N . ILE A 1 107 ? -2.539 -2.49 2.215 1 52.56 107 ILE A N 1
ATOM 832 C CA . ILE A 1 107 ? -2.713 -3.932 2.074 1 52.56 107 ILE A CA 1
ATOM 833 C C . ILE A 1 107 ? -3.402 -4.242 0.748 1 52.56 107 ILE A C 1
ATOM 835 O O . ILE A 1 107 ? -4.578 -3.92 0.562 1 52.56 107 ILE A O 1
ATOM 839 N N . HIS A 1 108 ? -2.666 -4.301 -0.298 1 63.22 108 HIS A N 1
ATOM 840 C CA . HIS A 1 108 ? -3.219 -4.797 -1.554 1 63.22 108 HIS A CA 1
ATOM 841 C C . HIS A 1 108 ? -3.547 -6.281 -1.464 1 63.22 108 HIS A C 1
ATOM 843 O O . HIS A 1 108 ? -2.885 -7.027 -0.739 1 63.22 108 HIS A O 1
ATOM 849 N N . GLY A 1 109 ? -4.777 -6.395 -1.783 1 71.12 109 GLY A N 1
ATOM 850 C CA . GLY A 1 109 ? -5.172 -7.789 -1.912 1 71.12 109 GLY A CA 1
ATOM 851 C C . GLY A 1 109 ? -4.645 -8.445 -3.172 1 71.12 109 GLY A C 1
ATOM 852 O O . GLY A 1 109 ? -4.383 -7.77 -4.168 1 71.12 109 GLY A O 1
ATOM 853 N N . LEU A 1 110 ? -4.312 -9.711 -2.914 1 84.94 110 LEU A N 1
ATOM 854 C CA . LEU A 1 110 ? -3.844 -10.547 -4.012 1 84.94 110 LEU A CA 1
ATOM 855 C C . LEU A 1 110 ? -4.648 -11.844 -4.094 1 84.94 110 LEU A C 1
ATOM 857 O O . LEU A 1 110 ? -4.941 -12.461 -3.066 1 84.94 110 LEU A O 1
ATOM 861 N N . GLN A 1 111 ? -5.129 -12.109 -5.266 1 91.19 111 GLN A N 1
ATOM 862 C CA . GLN A 1 111 ? -5.57 -13.469 -5.582 1 91.19 111 GLN A CA 1
ATOM 863 C C . GLN A 1 111 ? -4.516 -14.211 -6.398 1 91.19 111 GLN A C 1
ATOM 865 O O . GLN A 1 111 ? -4.172 -13.797 -7.508 1 91.19 111 GLN A O 1
ATOM 870 N N . LEU A 1 112 ? -4.074 -15.375 -5.727 1 95.88 112 LEU A N 1
ATOM 871 C CA . LEU A 1 112 ? -2.984 -16.094 -6.379 1 95.88 112 LEU A CA 1
ATOM 872 C C . LEU A 1 112 ? -3.426 -17.484 -6.797 1 95.88 112 LEU A C 1
ATOM 874 O O . LEU A 1 112 ? -4.129 -18.172 -6.051 1 95.88 112 LEU A O 1
ATOM 878 N N . LYS A 1 113 ? -3.117 -17.797 -8.047 1 97.62 113 LYS A N 1
ATOM 879 C CA . LYS A 1 113 ? -3.184 -19.156 -8.555 1 97.62 113 LYS A CA 1
ATOM 880 C C . LYS A 1 113 ? -1.838 -19.594 -9.125 1 97.62 113 LYS A C 1
ATOM 882 O O . LYS A 1 113 ? -1.402 -19.094 -10.164 1 97.62 113 LYS A O 1
ATOM 887 N N . THR A 1 114 ? -1.279 -20.547 -8.391 1 98.25 114 THR A N 1
ATOM 888 C CA . THR A 1 114 ? -0 -21.062 -8.859 1 98.25 114 THR A CA 1
ATOM 889 C C . THR A 1 114 ? -0.163 -22.484 -9.398 1 98.25 114 THR A C 1
ATOM 891 O O . THR A 1 114 ? -0.89 -23.297 -8.828 1 98.25 114 THR A O 1
ATOM 894 N N . ILE A 1 115 ? 0.488 -22.656 -10.555 1 97.62 115 ILE A N 1
ATOM 895 C CA . ILE A 1 115 ? 0.395 -23.969 -11.211 1 97.62 115 ILE A CA 1
ATOM 896 C C . ILE A 1 115 ? 1.796 -24.5 -11.5 1 97.62 115 ILE A C 1
ATOM 898 O O . ILE A 1 115 ? 2.617 -23.812 -12.109 1 97.62 115 ILE A O 1
ATOM 902 N N . ALA A 1 116 ? 2 -25.703 -11.062 1 97 116 ALA A N 1
ATOM 903 C CA . ALA A 1 116 ? 3.268 -26.328 -11.406 1 97 116 ALA A CA 1
ATOM 904 C C . ALA A 1 116 ? 3.273 -26.797 -12.859 1 97 116 ALA A C 1
ATOM 906 O O . ALA A 1 116 ? 2.354 -27.484 -13.305 1 97 116 ALA A O 1
ATOM 907 N N . ASP A 1 117 ? 4.324 -26.344 -13.477 1 95 117 ASP A N 1
ATOM 908 C CA . ASP A 1 117 ? 4.496 -26.781 -14.859 1 95 117 ASP A CA 1
ATOM 909 C C . ASP A 1 117 ? 5.234 -28.109 -14.938 1 95 117 ASP A C 1
ATOM 911 O O . ASP A 1 117 ? 5.914 -28.5 -13.984 1 95 117 ASP A O 1
ATOM 915 N N . ASN A 1 118 ? 4.953 -28.969 -15.969 1 86.25 118 ASN A N 1
ATOM 916 C CA . ASN A 1 118 ? 5.625 -30.25 -16.188 1 86.25 118 ASN A CA 1
ATOM 917 C C . ASN A 1 118 ? 6.98 -30.062 -16.859 1 86.25 118 ASN A C 1
ATOM 919 O O . ASN A 1 118 ? 7.16 -29.125 -17.641 1 86.25 118 ASN A O 1
ATOM 923 N N . MET B 1 1 ? 35.25 88.625 -58 1 32.69 1 MET B N 1
ATOM 924 C CA . MET B 1 1 ? 35.781 88.188 -56.719 1 32.69 1 MET B CA 1
ATOM 925 C C . MET B 1 1 ? 34.75 87.438 -55.906 1 32.69 1 MET B C 1
ATOM 927 O O . MET B 1 1 ? 33.781 88 -55.406 1 32.69 1 MET B O 1
ATOM 931 N N . ASN B 1 2 ? 34.5 86.062 -56.281 1 25.02 2 ASN B N 1
ATOM 932 C CA . ASN B 1 2 ? 33.438 85.062 -56.188 1 25.02 2 ASN B CA 1
ATOM 933 C C . ASN B 1 2 ? 33.094 84.75 -54.719 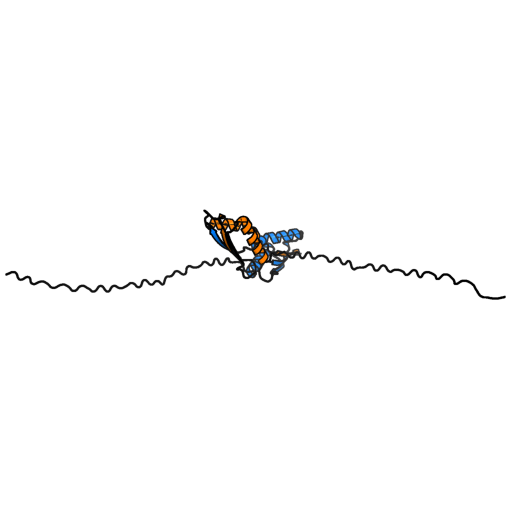1 25.02 2 ASN B C 1
ATOM 935 O O . ASN B 1 2 ? 33.844 85.125 -53.812 1 25.02 2 ASN B O 1
ATOM 939 N N . LEU B 1 3 ? 32.906 83.438 -54.344 1 30.97 3 LEU B N 1
ATOM 940 C CA . LEU B 1 3 ? 31.938 82.438 -53.906 1 30.97 3 LEU B CA 1
ATOM 941 C C . LEU B 1 3 ? 32.188 82 -52.469 1 30.97 3 LEU B C 1
ATOM 943 O O . LEU B 1 3 ? 33.344 82 -52.031 1 30.97 3 LEU B O 1
ATOM 947 N N . LEU B 1 4 ? 31.172 82.062 -51.562 1 32.97 4 LEU B N 1
ATOM 948 C CA . LEU B 1 4 ? 30.578 81.812 -50.25 1 32.97 4 LEU B CA 1
ATOM 949 C C . LEU B 1 4 ? 30.906 80.438 -49.75 1 32.97 4 LEU B C 1
ATOM 951 O O . LEU B 1 4 ? 30 79.688 -49.344 1 32.97 4 LEU B O 1
ATOM 955 N N . ARG B 1 5 ? 32.156 79.938 -49.812 1 25.34 5 ARG B N 1
ATOM 956 C CA . ARG B 1 5 ? 32.219 78.5 -49.688 1 25.34 5 ARG B CA 1
ATOM 957 C C . ARG B 1 5 ? 31.766 78.062 -48.281 1 25.34 5 ARG B C 1
ATOM 959 O O . ARG B 1 5 ? 31.047 77.062 -48.156 1 25.34 5 ARG B O 1
ATOM 966 N N . VAL B 1 6 ? 32.312 78.625 -47.156 1 29.33 6 VAL B N 1
ATOM 967 C CA . VAL B 1 6 ? 32.969 77.625 -46.281 1 29.33 6 VAL B CA 1
ATOM 968 C C . VAL B 1 6 ? 31.922 76.812 -45.562 1 29.33 6 VAL B C 1
ATOM 970 O O . VAL B 1 6 ? 30.766 77.188 -45.438 1 29.33 6 VAL B O 1
ATOM 973 N N . THR B 1 7 ? 32.344 75.812 -44.438 1 30.25 7 THR B N 1
ATOM 974 C CA . THR B 1 7 ? 32.469 74.438 -43.906 1 30.25 7 THR B CA 1
ATOM 975 C C . THR B 1 7 ? 31.531 74.25 -42.719 1 30.25 7 THR B C 1
ATOM 977 O O . THR B 1 7 ? 31.5 75.125 -41.812 1 30.25 7 THR B O 1
ATOM 980 N N . GLN B 1 8 ? 30.5 73.375 -42.781 1 30.61 8 GLN B N 1
ATOM 981 C CA . GLN B 1 8 ? 29.375 72.75 -42.062 1 30.61 8 GLN B CA 1
ATOM 982 C C . GLN B 1 8 ? 29.812 72.188 -40.719 1 30.61 8 GLN B C 1
ATOM 984 O O . GLN B 1 8 ? 30.781 71.438 -40.656 1 30.61 8 GLN B O 1
ATOM 989 N N . ALA B 1 9 ? 29.641 72.938 -39.594 1 29.02 9 ALA B N 1
ATOM 990 C CA . ALA B 1 9 ? 29.875 72.625 -38.219 1 29.02 9 ALA B CA 1
ATOM 991 C C . ALA B 1 9 ? 29.359 71.25 -37.875 1 29.02 9 ALA B C 1
ATOM 993 O O . ALA B 1 9 ? 28.344 70.812 -38.438 1 29.02 9 ALA B O 1
ATOM 994 N N . ALA B 1 10 ? 30.188 70.375 -37.25 1 30.5 10 ALA B N 1
ATOM 995 C CA . ALA B 1 10 ? 30.25 69 -36.688 1 30.5 10 ALA B CA 1
ATOM 996 C C . ALA B 1 10 ? 29.125 68.812 -35.688 1 30.5 10 ALA B C 1
ATOM 998 O O . ALA B 1 10 ? 28.859 69.625 -34.812 1 30.5 10 ALA B O 1
ATOM 999 N N . GLY B 1 11 ? 28.016 68.062 -36.031 1 31.39 11 GLY B N 1
ATOM 1000 C CA . GLY B 1 11 ? 26.797 67.562 -35.406 1 31.39 11 GLY B CA 1
ATOM 1001 C C . GLY B 1 11 ? 27.062 66.812 -34.094 1 31.39 11 GLY B C 1
ATOM 1002 O O . GLY B 1 11 ? 28.062 66.062 -34 1 31.39 11 GLY B O 1
ATOM 1003 N N . LEU B 1 12 ? 26.891 67.375 -32.906 1 35.44 12 LEU B N 1
ATOM 1004 C CA . LEU B 1 12 ? 27 66.875 -31.547 1 35.44 12 LEU B CA 1
ATOM 1005 C C . LEU B 1 12 ? 26.266 65.5 -31.438 1 35.44 12 LEU B C 1
ATOM 1007 O O . LEU B 1 12 ? 25.141 65.375 -31.906 1 35.44 12 LEU B O 1
ATOM 1011 N N . PRO B 1 13 ? 26.984 64.375 -31.328 1 34.72 13 PRO B N 1
ATOM 1012 C CA . PRO B 1 13 ? 26.453 63 -31.234 1 34.72 13 PRO B CA 1
ATOM 1013 C C . PRO B 1 13 ? 25.484 62.812 -30.078 1 34.72 13 PRO B C 1
ATOM 1015 O O . PRO B 1 13 ? 25.703 63.375 -28.984 1 34.72 13 PRO B O 1
ATOM 1018 N N . HIS B 1 14 ? 24.156 62.906 -30.266 1 39.56 14 HIS B N 1
ATOM 1019 C CA . HIS B 1 14 ? 23.094 62.625 -29.312 1 39.56 14 HIS B CA 1
ATOM 1020 C C . HIS B 1 14 ? 23.344 61.281 -28.625 1 39.56 14 HIS B C 1
ATOM 1022 O O . HIS B 1 14 ? 23.484 60.25 -29.281 1 39.56 14 HIS B O 1
ATOM 1028 N N . GLN B 1 15 ? 24.188 61.25 -27.547 1 34.66 15 GLN B N 1
ATOM 1029 C CA . GLN B 1 15 ? 24.391 60.094 -26.688 1 34.66 15 GLN B CA 1
ATOM 1030 C C . GLN B 1 15 ? 23.047 59.5 -26.203 1 34.66 15 GLN B C 1
ATOM 1032 O O . GLN B 1 15 ? 22.297 60.188 -25.5 1 34.66 15 GLN B O 1
ATOM 1037 N N . ARG B 1 16 ? 22.344 58.75 -27.078 1 35.34 16 ARG B N 1
ATOM 1038 C CA . ARG B 1 16 ? 21.156 58 -26.672 1 35.34 16 ARG B CA 1
ATOM 1039 C C . ARG B 1 16 ? 21.406 57.219 -25.406 1 35.34 16 ARG B C 1
ATOM 1041 O O . ARG B 1 16 ? 22.359 56.438 -25.328 1 35.34 16 ARG B O 1
ATOM 1048 N N . MET B 1 17 ? 20.984 57.75 -24.281 1 34.81 17 MET B N 1
ATOM 1049 C CA . MET B 1 17 ? 20.938 57 -23.016 1 34.81 17 MET B CA 1
ATOM 1050 C C . MET B 1 17 ? 20.281 55.625 -23.203 1 34.81 17 MET B C 1
ATOM 1052 O O . MET B 1 17 ? 19.125 55.562 -23.641 1 34.81 17 MET B O 1
ATOM 1056 N N . VAL B 1 18 ? 20.953 54.625 -23.672 1 38.12 18 VAL B N 1
ATOM 1057 C CA . VAL B 1 18 ? 20.484 53.219 -23.75 1 38.12 18 VAL B CA 1
ATOM 1058 C C . VAL B 1 18 ? 19.953 52.781 -22.375 1 38.12 18 VAL B C 1
ATOM 1060 O O . VAL B 1 18 ? 20.688 52.812 -21.391 1 38.12 18 VAL B O 1
ATOM 1063 N N . MET B 1 19 ? 18.75 53.281 -21.984 1 34.25 19 MET B N 1
ATOM 1064 C CA . MET B 1 19 ? 18.109 52.656 -20.828 1 34.25 19 MET B CA 1
ATOM 1065 C C . MET B 1 19 ? 18.219 51.125 -20.891 1 34.25 19 MET B C 1
ATOM 1067 O O . MET B 1 19 ? 17.922 50.531 -21.938 1 34.25 19 MET B O 1
ATOM 1071 N N . ALA B 1 20 ? 19.172 50.531 -20.234 1 34.44 20 ALA B N 1
ATOM 1072 C CA . ALA B 1 20 ? 19.359 49.094 -20 1 34.44 20 ALA B CA 1
ATOM 1073 C C . ALA B 1 20 ? 18.062 48.469 -19.469 1 34.44 20 ALA B C 1
ATOM 1075 O O . ALA B 1 20 ? 17.516 48.906 -18.469 1 34.44 20 ALA B O 1
ATOM 1076 N N . GLN B 1 21 ? 17.141 48.125 -20.312 1 41.06 21 GLN B N 1
ATOM 1077 C CA . GLN B 1 21 ? 16 47.281 -20 1 41.06 21 GLN B CA 1
ATOM 1078 C C . GLN B 1 21 ? 16.453 46.062 -19.203 1 41.06 21 GLN B C 1
ATOM 1080 O O . GLN B 1 21 ? 17.266 45.25 -19.672 1 41.06 21 GLN B O 1
ATOM 1085 N N . ILE B 1 22 ? 16.75 46.25 -17.922 1 40.5 22 ILE B N 1
ATOM 1086 C CA . ILE B 1 22 ? 16.875 45.094 -17.047 1 40.5 22 ILE B CA 1
ATOM 1087 C C . ILE B 1 22 ? 15.719 44.125 -17.281 1 40.5 22 ILE B C 1
ATOM 1089 O O . ILE B 1 22 ? 14.555 44.5 -17.172 1 40.5 22 ILE B O 1
ATOM 1093 N N . SER B 1 23 ? 15.875 43.25 -18.281 1 40.16 23 SER B N 1
ATOM 1094 C CA . SER B 1 23 ? 14.992 42.125 -18.594 1 40.16 23 SER B CA 1
ATOM 1095 C C . SER B 1 23 ? 14.594 41.375 -17.328 1 40.16 23 SER B C 1
ATOM 1097 O O . SER B 1 23 ? 15.445 40.812 -16.641 1 40.16 23 SER B O 1
ATOM 1099 N N . ILE B 1 24 ? 13.688 41.844 -16.484 1 43.97 24 ILE B N 1
ATOM 1100 C CA . ILE B 1 24 ? 13.016 41.219 -15.352 1 43.97 24 ILE B CA 1
ATOM 1101 C C . ILE B 1 24 ? 12.578 39.812 -15.719 1 43.97 24 ILE B C 1
ATOM 1103 O O . ILE B 1 24 ? 11.883 39.156 -14.945 1 43.97 24 ILE B O 1
ATOM 1107 N N . ASN B 1 25 ? 12.789 39.344 -16.938 1 39.97 25 ASN B N 1
ATOM 1108 C CA . ASN B 1 25 ? 12.062 38.125 -17.219 1 39.97 25 ASN B CA 1
ATOM 1109 C C . ASN B 1 25 ? 12.516 36.969 -16.328 1 39.97 25 ASN B C 1
ATOM 1111 O O . ASN B 1 25 ? 12.148 35.844 -16.547 1 39.97 25 ASN B O 1
ATOM 1115 N N . GLN B 1 26 ? 13.695 37.125 -15.734 1 38.81 26 GLN B N 1
ATOM 1116 C CA . GLN B 1 26 ? 14.07 35.812 -15.242 1 38.81 26 GLN B CA 1
ATOM 1117 C C . GLN B 1 26 ? 13.148 35.375 -14.102 1 38.81 26 GLN B C 1
ATOM 1119 O O . GLN B 1 26 ? 13.438 35.625 -12.93 1 38.81 26 GLN B O 1
ATOM 1124 N N . LEU B 1 27 ? 11.961 35.844 -14.047 1 39.44 27 LEU B N 1
ATOM 1125 C CA . LEU B 1 27 ? 11.195 35.125 -13.023 1 39.44 27 LEU B CA 1
ATOM 1126 C C . LEU B 1 27 ? 11.43 33.625 -13.117 1 39.44 27 LEU B C 1
ATOM 1128 O O . LEU B 1 27 ? 11.172 33.031 -14.156 1 39.44 27 LEU B O 1
ATOM 1132 N N . ARG B 1 28 ? 12.484 33.188 -12.367 1 39.97 28 ARG B N 1
ATOM 1133 C CA . ARG B 1 28 ? 12.805 31.781 -12.102 1 39.97 28 ARG B CA 1
ATOM 1134 C C . ARG B 1 28 ? 11.531 30.969 -11.828 1 39.97 28 ARG B C 1
ATOM 1136 O O . ARG B 1 28 ? 10.703 31.375 -11.016 1 39.97 28 ARG B O 1
ATOM 1143 N N . HIS B 1 29 ?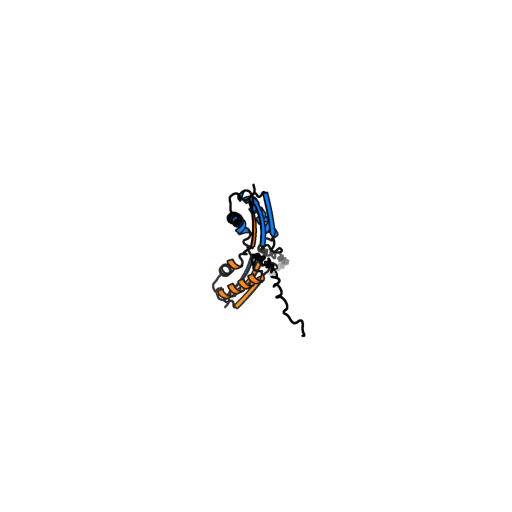 10.914 30.406 -12.867 1 40.22 29 HIS B N 1
ATOM 1144 C CA . HIS B 1 29 ? 9.961 29.312 -12.727 1 40.22 29 HIS B CA 1
ATOM 1145 C C . HIS B 1 29 ? 10.336 28.406 -11.57 1 40.22 29 HIS B C 1
ATOM 1147 O O . HIS B 1 29 ? 11.438 27.844 -11.547 1 40.22 29 HIS B O 1
ATOM 1153 N N . ILE B 1 30 ? 10.117 28.797 -10.32 1 36.91 30 ILE B N 1
ATOM 1154 C CA . ILE B 1 30 ? 10.18 27.828 -9.234 1 36.91 30 ILE B CA 1
ATOM 1155 C C . ILE B 1 30 ? 9.586 26.5 -9.695 1 36.91 30 ILE B C 1
ATOM 1157 O O . ILE B 1 30 ? 8.445 26.453 -10.164 1 36.91 30 ILE B O 1
ATOM 1161 N N . SER B 1 31 ? 10.375 25.672 -10.383 1 37.62 31 SER B N 1
ATOM 1162 C CA . SER B 1 31 ? 10.023 24.281 -10.68 1 37.62 31 SER B CA 1
ATOM 1163 C C . SER B 1 31 ? 9.273 23.641 -9.523 1 37.62 31 SER B C 1
ATOM 1165 O O . SER B 1 31 ? 9.812 23.516 -8.422 1 37.62 31 SER B O 1
ATOM 1167 N N . GLN B 1 32 ? 8.031 24.047 -9.305 1 35.88 32 GLN B N 1
ATOM 1168 C CA . GLN B 1 32 ? 7.289 23.188 -8.398 1 35.88 32 GLN B CA 1
ATOM 1169 C C . GLN B 1 32 ? 7.621 21.719 -8.656 1 35.88 32 GLN B C 1
ATOM 1171 O O . GLN B 1 32 ? 7.395 21.203 -9.758 1 35.88 32 GLN B O 1
ATOM 1176 N N . THR B 1 33 ? 8.82 21.297 -8.375 1 35.5 33 THR B N 1
ATOM 1177 C CA . THR B 1 33 ? 8.992 19.844 -8.352 1 35.5 33 THR B CA 1
ATOM 1178 C C . THR B 1 33 ? 7.703 19.156 -7.898 1 35.5 33 THR B C 1
ATOM 1180 O O . THR B 1 33 ? 7.27 19.328 -6.758 1 35.5 33 THR B O 1
ATOM 1183 N N . SER B 1 34 ? 6.621 19.469 -8.625 1 40 34 SER B N 1
ATOM 1184 C CA . SER B 1 34 ? 5.484 18.609 -8.328 1 40 34 SER B CA 1
ATOM 1185 C C . SER B 1 34 ? 5.941 17.203 -7.934 1 40 34 SER B C 1
ATOM 1187 O O . SER B 1 34 ? 6.578 16.516 -8.727 1 40 34 SER B O 1
ATOM 1189 N N . ALA B 1 35 ? 6.453 17.141 -6.82 1 38 35 ALA B N 1
ATOM 1190 C CA . ALA B 1 35 ? 6.605 15.766 -6.355 1 38 35 ALA B CA 1
ATOM 1191 C C . ALA B 1 35 ? 5.441 14.898 -6.824 1 38 35 ALA B C 1
ATOM 1193 O O . ALA B 1 35 ? 4.375 14.891 -6.203 1 38 35 ALA B O 1
ATOM 1194 N N . ARG B 1 36 ? 5.039 15.227 -8.078 1 40.5 36 ARG B N 1
ATOM 1195 C CA . ARG B 1 36 ? 4.062 14.242 -8.523 1 40.5 36 ARG B CA 1
ATOM 1196 C C . ARG B 1 36 ? 4.379 12.859 -7.957 1 40.5 36 ARG B C 1
ATOM 1198 O O . ARG B 1 36 ? 5.457 12.312 -8.211 1 40.5 36 ARG B O 1
ATOM 1205 N N . HIS B 1 37 ? 4.133 12.758 -6.641 1 46.97 37 HIS B N 1
ATOM 1206 C CA . HIS B 1 37 ? 4.207 11.453 -6 1 46.97 37 HIS B CA 1
ATOM 1207 C C . HIS B 1 37 ? 3.895 10.336 -6.992 1 46.97 37 HIS B C 1
ATOM 1209 O O . HIS B 1 37 ? 2.816 10.312 -7.59 1 46.97 37 HIS B O 1
ATOM 1215 N N . ASP B 1 38 ? 4.754 10.133 -7.898 1 48.28 38 ASP B N 1
ATOM 1216 C CA . ASP B 1 38 ? 4.707 9.102 -8.938 1 48.28 38 ASP B CA 1
ATOM 1217 C C . ASP B 1 38 ? 3.924 7.883 -8.461 1 48.28 38 ASP B C 1
ATOM 1219 O O . ASP B 1 38 ? 4.5 6.953 -7.891 1 48.28 38 ASP B O 1
ATOM 1223 N N . ALA B 1 39 ? 2.748 8.219 -7.844 1 56.44 39 ALA B N 1
ATOM 1224 C CA . ALA B 1 39 ? 1.911 7.051 -7.594 1 56.44 39 ALA B CA 1
ATOM 1225 C C . ALA B 1 39 ? 1.791 6.184 -8.844 1 56.44 39 ALA B C 1
ATOM 1227 O O . ALA B 1 39 ? 1.422 6.676 -9.914 1 56.44 39 ALA B O 1
ATOM 1228 N N . SER B 1 40 ? 2.592 5.285 -8.844 1 69.44 40 SER B N 1
ATOM 1229 C CA . SER B 1 40 ? 2.5 4.363 -9.977 1 69.44 40 SER B CA 1
ATOM 1230 C C . SER B 1 40 ? 1.048 4.043 -10.312 1 69.44 40 SER B C 1
ATOM 1232 O O . SER B 1 40 ? 0.233 3.818 -9.414 1 69.44 40 SER B O 1
ATOM 1234 N N . THR B 1 41 ? 0.667 4.367 -11.539 1 76.88 41 THR B N 1
ATOM 1235 C CA . THR B 1 41 ? -0.655 3.977 -12.016 1 76.88 41 THR B CA 1
ATOM 1236 C C . THR B 1 41 ? -0.854 2.469 -11.883 1 76.88 41 THR B C 1
ATOM 1238 O O . THR B 1 41 ? 0.117 1.715 -11.789 1 76.88 41 THR B O 1
ATOM 1241 N N . PRO B 1 42 ? -2.07 2.1 -11.812 1 80.31 42 PRO B N 1
ATOM 1242 C CA . PRO B 1 42 ? -2.332 0.658 -11.773 1 80.31 42 PRO B CA 1
ATOM 1243 C C . PRO B 1 42 ? -1.664 -0.091 -12.93 1 80.31 42 PRO B C 1
ATOM 1245 O O . PRO B 1 42 ? -1.141 -1.19 -12.734 1 80.31 42 PRO B O 1
ATOM 1248 N N . ALA B 1 43 ? -1.627 0.572 -14.102 1 87.25 43 ALA B N 1
ATOM 1249 C CA . ALA B 1 43 ? -0.981 -0.054 -15.25 1 87.25 43 ALA B CA 1
ATOM 1250 C C . ALA B 1 43 ? 0.519 -0.21 -15.023 1 87.25 43 ALA B C 1
ATOM 1252 O O . ALA B 1 43 ? 1.102 -1.242 -15.359 1 87.25 43 ALA B O 1
ATOM 1253 N N . GLU B 1 44 ? 1.083 0.733 -14.414 1 87.06 44 GLU B N 1
ATOM 1254 C CA . GLU B 1 44 ? 2.512 0.675 -14.117 1 87.06 44 GLU B CA 1
ATOM 1255 C C . GLU B 1 44 ? 2.816 -0.399 -13.078 1 87.06 44 GLU B C 1
ATOM 1257 O O . GLU B 1 44 ? 3.818 -1.108 -13.188 1 87.06 44 GLU B O 1
ATOM 1262 N N . LYS B 1 45 ? 1.981 -0.426 -12.109 1 86.5 45 LYS B N 1
ATOM 1263 C CA . LYS B 1 45 ? 2.135 -1.457 -11.086 1 86.5 45 LYS B CA 1
ATOM 1264 C C . LYS B 1 45 ? 2.016 -2.854 -11.688 1 86.5 45 LYS B C 1
ATOM 1266 O O . LYS B 1 45 ? 2.824 -3.734 -11.391 1 86.5 45 LYS B O 1
ATOM 1271 N N . GLN B 1 46 ? 1.006 -3.006 -12.57 1 91.06 46 GLN B N 1
ATOM 1272 C CA . GLN B 1 46 ? 0.806 -4.281 -13.25 1 91.06 46 GLN B CA 1
ATOM 1273 C C . GLN B 1 46 ? 2.033 -4.664 -14.07 1 91.06 46 GLN B C 1
ATOM 1275 O O . GLN B 1 46 ? 2.477 -5.812 -14.039 1 91.06 46 GLN B O 1
ATOM 1280 N N . ASP B 1 47 ? 2.623 -3.723 -14.742 1 93.25 47 ASP B N 1
ATOM 1281 C CA . ASP B 1 47 ? 3.809 -3.965 -15.555 1 93.25 47 ASP B CA 1
ATOM 1282 C C . ASP B 1 47 ? 4.988 -4.402 -14.695 1 93.25 47 ASP B C 1
ATOM 1284 O O . ASP B 1 47 ? 5.734 -5.309 -15.062 1 93.25 47 ASP B O 1
ATOM 1288 N N . LYS B 1 48 ? 5.062 -3.748 -13.594 1 92.88 48 LYS B N 1
ATOM 1289 C CA . LYS B 1 48 ? 6.152 -4.094 -12.688 1 92.88 48 LYS B CA 1
ATOM 1290 C C . LYS B 1 48 ? 5.98 -5.504 -12.133 1 92.88 48 LYS B C 1
ATOM 1292 O O . LYS B 1 48 ? 6.953 -6.254 -12.016 1 92.88 48 LYS B O 1
ATOM 1297 N N . ILE B 1 49 ? 4.777 -5.816 -11.859 1 94.12 49 ILE B N 1
ATOM 1298 C CA . ILE B 1 49 ? 4.488 -7.16 -11.375 1 94.12 49 ILE B CA 1
ATOM 1299 C C . ILE B 1 49 ? 4.867 -8.188 -12.445 1 94.12 49 ILE B C 1
ATOM 1301 O O . ILE B 1 49 ? 5.559 -9.164 -12.156 1 94.12 49 ILE B O 1
ATOM 1305 N N . ILE B 1 50 ? 4.457 -7.906 -13.633 1 97 50 ILE B N 1
ATOM 1306 C CA . ILE B 1 50 ? 4.711 -8.82 -14.742 1 97 50 ILE B CA 1
ATOM 1307 C C . ILE B 1 50 ? 6.219 -8.977 -14.945 1 97 50 ILE B C 1
ATOM 1309 O O . ILE B 1 50 ? 6.727 -10.094 -15.047 1 97 50 ILE B O 1
ATOM 1313 N N . ARG B 1 51 ? 6.867 -7.938 -14.914 1 97.25 51 ARG B N 1
ATOM 1314 C CA . ARG B 1 51 ? 8.312 -7.969 -15.133 1 97.25 51 ARG B CA 1
ATOM 1315 C C . ARG B 1 51 ? 9.016 -8.742 -14.023 1 97.25 51 ARG B C 1
ATOM 1317 O O . ARG B 1 51 ? 9.844 -9.609 -14.297 1 97.25 51 ARG B O 1
ATOM 1324 N N . THR B 1 52 ? 8.641 -8.461 -12.805 1 97 52 THR B N 1
ATOM 1325 C CA . THR B 1 52 ? 9.266 -9.102 -11.656 1 97 52 THR B CA 1
ATOM 1326 C C . THR B 1 52 ? 9.023 -10.609 -11.672 1 97 52 THR B C 1
ATOM 1328 O O . THR B 1 52 ? 9.953 -11.398 -11.508 1 97 52 THR B O 1
ATOM 1331 N N . LEU B 1 53 ? 7.859 -11.031 -11.961 1 98.06 53 LEU B N 1
ATOM 1332 C CA . LEU B 1 53 ? 7.512 -12.445 -11.922 1 98.06 53 LEU B CA 1
ATOM 1333 C C . LEU B 1 53 ? 8.117 -13.188 -13.109 1 98.06 53 LEU B C 1
ATOM 1335 O O . LEU B 1 53 ? 8.5 -14.352 -12.984 1 98.06 53 LEU B O 1
ATOM 1339 N N . THR B 1 54 ? 8.172 -12.508 -14.219 1 98.44 54 THR B N 1
ATOM 1340 C CA . THR B 1 54 ? 8.797 -13.117 -15.391 1 98.44 54 THR B CA 1
ATOM 1341 C C . THR B 1 54 ? 10.281 -13.367 -15.141 1 98.44 54 THR B C 1
ATOM 1343 O O . THR B 1 54 ? 10.797 -14.445 -15.453 1 98.44 54 THR B O 1
ATOM 1346 N N . GLU B 1 55 ? 10.922 -12.406 -14.562 1 97.94 55 GLU B N 1
ATOM 1347 C CA . GLU B 1 55 ? 12.352 -12.516 -14.297 1 97.94 55 GLU B CA 1
ATOM 1348 C C . GLU B 1 55 ? 12.648 -13.609 -13.281 1 97.94 55 GLU B C 1
ATOM 1350 O O . GLU B 1 55 ? 13.609 -14.359 -13.43 1 97.94 55 GLU B O 1
ATOM 1355 N N . LYS B 1 56 ? 11.781 -13.805 -12.359 1 97.81 56 LYS B N 1
ATOM 1356 C CA . LYS B 1 56 ? 12.094 -14.688 -11.242 1 97.81 56 LYS B CA 1
ATOM 1357 C C . LYS B 1 56 ? 11.602 -16.109 -11.508 1 97.81 56 LYS B C 1
ATOM 1359 O O . LYS B 1 56 ? 12.219 -17.078 -11.062 1 97.81 56 LYS B O 1
ATOM 1364 N N . PHE B 1 57 ? 10.531 -16.234 -12.266 1 98.44 57 PHE B N 1
ATOM 1365 C CA . PHE B 1 57 ? 9.914 -17.547 -12.32 1 98.44 57 PHE B CA 1
ATOM 1366 C C . PHE B 1 57 ? 9.945 -18.109 -13.734 1 98.44 57 PHE B C 1
ATOM 1368 O O . PHE B 1 57 ? 9.547 -19.25 -13.969 1 98.44 57 PHE B O 1
ATOM 1375 N N . THR B 1 58 ? 10.328 -17.344 -14.742 1 98.06 58 THR B N 1
ATOM 1376 C CA . THR B 1 58 ? 10.328 -17.781 -16.141 1 98.06 58 THR B CA 1
ATOM 1377 C C . THR B 1 58 ? 9.07 -18.578 -16.453 1 98.06 58 THR B C 1
ATOM 1379 O O . THR B 1 58 ? 9.156 -19.734 -16.891 1 98.06 58 THR B O 1
ATOM 1382 N N . PRO B 1 59 ? 7.949 -18 -16.359 1 98.62 59 PRO B N 1
ATOM 1383 C CA . PRO B 1 59 ? 6.699 -18.75 -16.453 1 98.62 59 PRO B CA 1
ATOM 1384 C C . PRO B 1 59 ? 6.363 -19.156 -17.891 1 98.62 59 PRO B C 1
ATOM 1386 O O . PRO B 1 59 ? 6.695 -18.438 -18.828 1 98.62 59 PRO B O 1
ATOM 1389 N N . SER B 1 60 ? 5.773 -20.281 -18 1 98.62 60 SER B N 1
ATOM 1390 C CA . SER B 1 60 ? 5.211 -20.672 -19.281 1 98.62 60 SER B CA 1
ATOM 1391 C C . SER B 1 60 ? 3.883 -19.969 -19.547 1 98.62 60 SER B C 1
ATOM 1393 O O . SER B 1 60 ? 3.445 -19.859 -20.688 1 98.62 60 SER B O 1
ATOM 1395 N N . ASP B 1 61 ? 3.232 -19.531 -18.469 1 98.44 61 ASP B N 1
ATOM 1396 C CA . ASP B 1 61 ? 2.002 -18.75 -18.516 1 98.44 61 ASP B CA 1
ATOM 1397 C C . ASP B 1 61 ? 1.915 -17.797 -17.328 1 98.44 61 ASP B C 1
ATOM 1399 O O . ASP B 1 61 ? 2.188 -18.172 -16.188 1 98.44 61 ASP B O 1
ATOM 1403 N N . LEU B 1 62 ? 1.595 -16.547 -17.641 1 98.62 62 LEU B N 1
ATOM 1404 C CA . LEU B 1 62 ? 1.45 -15.523 -16.609 1 98.62 62 LEU B CA 1
ATOM 1405 C C . LEU B 1 62 ? 0.317 -14.562 -16.938 1 98.62 62 LEU B C 1
ATOM 1407 O O . LEU B 1 62 ? 0.326 -13.938 -18.016 1 98.62 62 LEU B O 1
ATOM 1411 N N . GLN B 1 63 ? -0.678 -14.484 -16.016 1 98.44 63 GLN B N 1
ATOM 1412 C CA . GLN B 1 63 ? -1.787 -13.547 -16.141 1 98.44 63 GLN B CA 1
ATOM 1413 C C . GLN B 1 63 ? -1.898 -12.672 -14.891 1 98.44 63 GLN B C 1
ATOM 1415 O O . GLN B 1 63 ? -1.887 -13.18 -13.766 1 98.44 63 GLN B O 1
ATOM 1420 N N . VAL B 1 64 ? -1.901 -11.359 -15.172 1 96.81 64 VAL B N 1
ATOM 1421 C CA . VAL B 1 64 ? -2.068 -10.391 -14.102 1 96.81 64 VAL B CA 1
ATOM 1422 C C . VAL B 1 64 ? -3.215 -9.438 -14.43 1 96.81 64 VAL B C 1
ATOM 1424 O O . VAL B 1 64 ? -3.246 -8.852 -15.516 1 96.81 64 VAL B O 1
ATOM 1427 N N . GLN B 1 65 ? -4.137 -9.32 -13.5 1 94.06 65 GLN B N 1
ATOM 1428 C CA . GLN B 1 65 ? -5.293 -8.461 -13.734 1 94.06 65 GLN B CA 1
ATOM 1429 C C . GLN B 1 65 ? -5.629 -7.645 -12.492 1 94.06 65 GLN B C 1
ATOM 1431 O O . GLN B 1 65 ? -5.738 -8.195 -11.391 1 94.06 65 GLN B O 1
ATOM 1436 N N . ASP B 1 66 ? -5.777 -6.387 -12.688 1 89 66 ASP B N 1
ATOM 1437 C CA . ASP B 1 66 ? -6.344 -5.562 -11.625 1 89 66 ASP B CA 1
ATOM 1438 C C . ASP B 1 66 ? -7.84 -5.824 -11.461 1 89 66 ASP B C 1
ATOM 1440 O O . ASP B 1 66 ? -8.625 -5.531 -12.367 1 89 66 ASP B O 1
ATOM 1444 N N . ILE B 1 67 ? -8.25 -6.277 -10.289 1 88.75 67 ILE B N 1
ATOM 1445 C CA . ILE B 1 67 ? -9.664 -6.625 -10.141 1 88.75 67 ILE B CA 1
ATOM 1446 C C . ILE B 1 67 ? -10.328 -5.664 -9.164 1 88.75 67 ILE B C 1
ATOM 1448 O O . ILE B 1 67 ? -11.43 -5.934 -8.672 1 88.75 67 ILE B O 1
ATOM 1452 N N . SER B 1 68 ? -9.617 -4.59 -8.883 1 81.56 68 SER B N 1
ATOM 1453 C CA . SER B 1 68 ? -10.156 -3.582 -7.973 1 81.56 68 SER B CA 1
ATOM 1454 C C . SER B 1 68 ? -11 -2.559 -8.727 1 81.56 68 SER B C 1
ATOM 1456 O O . SER B 1 68 ? -11.539 -1.628 -8.117 1 81.56 68 SER B O 1
ATOM 1458 N N . GLY B 1 69 ? -11.039 -2.588 -9.984 1 81.12 69 GLY B N 1
ATOM 1459 C CA . GLY B 1 69 ? -11.789 -1.617 -10.766 1 81.12 69 GLY B CA 1
ATOM 1460 C C . GLY B 1 69 ? -10.938 -0.453 -11.242 1 81.12 69 GLY B C 1
ATOM 1461 O O . GLY B 1 69 ? -11.438 0.667 -11.383 1 81.12 69 GLY B O 1
ATOM 1462 N N . GLY B 1 70 ? -9.617 -0.644 -11.266 1 81.06 70 GLY B N 1
ATOM 1463 C CA . GLY B 1 70 ? -8.727 0.331 -11.875 1 81.06 70 GLY B CA 1
ATOM 1464 C C . GLY B 1 70 ? -7.898 1.102 -10.867 1 81.06 70 GLY B C 1
ATOM 1465 O O . GLY B 1 70 ? -7.121 1.984 -11.242 1 81.06 70 GLY B O 1
ATOM 1466 N N . CYS B 1 71 ? -7.973 0.846 -9.68 1 77.25 71 CYS B N 1
ATOM 1467 C CA . CYS B 1 71 ? -7.266 1.598 -8.648 1 77.25 71 CYS B CA 1
ATOM 1468 C C . CYS B 1 71 ? -5.926 0.947 -8.328 1 77.25 71 CYS B C 1
ATOM 1470 O O . CYS B 1 71 ? -5.055 1.576 -7.723 1 77.25 71 CYS B O 1
ATOM 1472 N N . GLY B 1 72 ? -5.797 -0.299 -8.672 1 81.31 72 GLY B N 1
ATOM 1473 C CA . GLY B 1 72 ? -4.535 -0.983 -8.438 1 81.31 72 GLY B CA 1
ATOM 1474 C C . GLY B 1 72 ? -4.379 -1.471 -7.008 1 81.31 72 GLY B C 1
ATOM 1475 O O . GLY B 1 72 ? -3.26 -1.62 -6.516 1 81.31 72 GLY B O 1
ATOM 1476 N N . SER B 1 73 ? -5.496 -1.722 -6.383 1 78.56 73 SER B N 1
ATOM 1477 C CA . SER B 1 73 ? -5.438 -2.139 -4.984 1 78.56 73 SER B CA 1
ATOM 1478 C C . SER B 1 73 ? -5.562 -3.652 -4.852 1 78.56 73 SER B C 1
ATOM 1480 O O . SER B 1 73 ? -5.258 -4.219 -3.801 1 78.56 73 SER B O 1
ATOM 1482 N N . PHE B 1 74 ? -6.078 -4.301 -5.934 1 84.81 74 PHE B N 1
ATOM 1483 C CA . PHE B 1 74 ? -6.301 -5.738 -5.891 1 84.81 74 PHE B CA 1
ATOM 1484 C C . PHE B 1 74 ? -5.961 -6.379 -7.23 1 84.81 74 PHE B C 1
ATOM 1486 O O . PHE B 1 74 ? -6.492 -5.977 -8.273 1 84.81 74 PHE B O 1
ATOM 1493 N N . PHE B 1 75 ? -5.047 -7.418 -7.152 1 90.5 75 PHE B N 1
ATOM 1494 C CA . PHE B 1 75 ? -4.637 -8.094 -8.375 1 90.5 75 PHE B CA 1
ATOM 1495 C C . PHE B 1 75 ? -4.902 -9.594 -8.281 1 90.5 75 PHE B C 1
ATOM 1497 O O . PHE B 1 75 ? -4.691 -10.203 -7.234 1 90.5 75 PHE B O 1
ATOM 1504 N N . ALA B 1 76 ? -5.391 -10.078 -9.43 1 94.88 76 ALA B N 1
ATOM 1505 C CA . ALA B 1 76 ? -5.406 -11.516 -9.664 1 94.88 76 ALA B CA 1
ATOM 1506 C C . ALA B 1 76 ? -4.211 -11.945 -10.508 1 94.88 76 ALA B C 1
ATOM 1508 O O . ALA B 1 76 ? -3.945 -11.359 -11.562 1 94.88 76 ALA B O 1
ATOM 1509 N N . ILE B 1 77 ? -3.541 -13.008 -9.938 1 97.38 77 ILE B N 1
ATOM 1510 C CA . ILE B 1 77 ? -2.348 -13.477 -10.633 1 97.38 77 ILE B CA 1
ATOM 1511 C C . ILE B 1 77 ? -2.438 -14.992 -10.836 1 97.38 77 ILE B C 1
ATOM 1513 O O . ILE B 1 77 ? -2.67 -15.742 -9.891 1 97.38 77 ILE B O 1
ATOM 1517 N N . MET B 1 78 ? -2.348 -15.414 -12.078 1 98.62 78 MET B N 1
ATOM 1518 C CA . MET B 1 78 ? -2.119 -16.812 -12.43 1 98.62 78 MET B CA 1
ATOM 15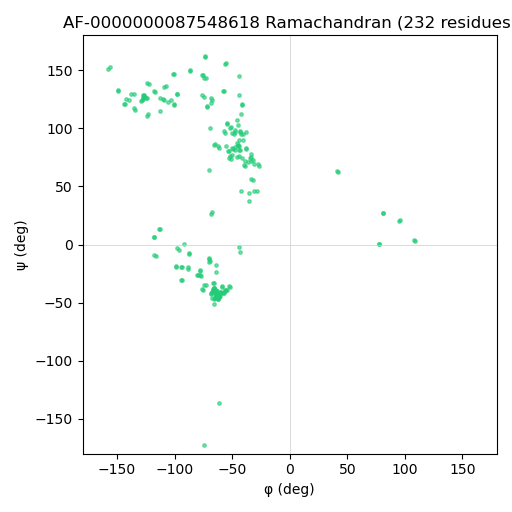19 C C . MET B 1 78 ? -0.714 -17.016 -12.992 1 98.62 78 MET B C 1
ATOM 1521 O O . MET B 1 78 ? -0.321 -16.344 -13.945 1 98.62 78 MET B O 1
ATOM 1525 N N . LEU B 1 79 ? -0.032 -17.938 -12.32 1 98.69 79 LEU B N 1
ATOM 1526 C CA . LEU B 1 79 ? 1.37 -18.141 -12.672 1 98.69 79 LEU B CA 1
ATOM 1527 C C . LEU B 1 79 ? 1.696 -19.625 -12.797 1 98.69 79 LEU B C 1
ATOM 1529 O O . LEU B 1 79 ? 1.554 -20.375 -11.828 1 98.69 79 LEU B O 1
ATOM 1533 N N . LYS B 1 80 ? 2.066 -20.047 -14.062 1 98.75 80 LYS B N 1
ATOM 1534 C CA . LYS B 1 80 ? 2.527 -21.406 -14.336 1 98.75 80 LYS B CA 1
ATOM 1535 C C . LYS B 1 80 ? 4.043 -21.438 -14.5 1 98.75 80 LYS B C 1
ATOM 1537 O O . LYS B 1 80 ? 4.602 -20.719 -15.336 1 98.75 80 LYS B O 1
ATOM 1542 N N . SER B 1 81 ? 4.676 -22.297 -13.68 1 98.69 81 SER B N 1
ATOM 1543 C CA . SER B 1 81 ? 6.133 -22.312 -13.742 1 98.69 81 SER B CA 1
ATOM 1544 C C . SER B 1 81 ? 6.688 -23.641 -13.219 1 98.69 81 SER B C 1
ATOM 1546 O O . SER B 1 81 ? 6.082 -24.281 -12.359 1 98.69 81 SER B O 1
ATOM 1548 N N . LYS B 1 82 ? 7.832 -24.016 -13.727 1 98.5 82 LYS B N 1
ATOM 1549 C CA . LYS B 1 82 ? 8.539 -25.203 -13.258 1 98.5 82 LYS B CA 1
ATOM 1550 C C . LYS B 1 82 ? 9.086 -25 -11.852 1 98.5 82 LYS B C 1
ATOM 1552 O O . LYS B 1 82 ? 9.375 -25.984 -11.148 1 98.5 82 LYS B O 1
ATOM 1557 N N . GLU B 1 83 ? 9.109 -23.75 -11.391 1 97.88 83 GLU B N 1
ATOM 1558 C CA . GLU B 1 83 ? 9.656 -23.438 -10.078 1 97.88 83 GLU B CA 1
ATOM 1559 C C . GLU B 1 83 ? 8.758 -23.953 -8.961 1 97.88 83 GLU B C 1
ATOM 1561 O O . GLU B 1 83 ? 9.18 -24.062 -7.812 1 97.88 83 GLU B O 1
ATOM 1566 N N . PHE B 1 84 ? 7.578 -24.359 -9.266 1 98.25 84 PHE B N 1
ATOM 1567 C CA . PHE B 1 84 ? 6.633 -24.781 -8.242 1 98.25 84 PHE B CA 1
ATOM 1568 C C . PHE B 1 84 ? 6.625 -26.297 -8.109 1 98.25 84 PHE B C 1
ATOM 1570 O O . PHE B 1 84 ? 5.906 -26.844 -7.27 1 98.25 84 PHE B O 1
ATOM 1577 N N . LYS B 1 85 ? 7.418 -26.969 -8.984 1 97.75 85 LYS B N 1
ATOM 1578 C CA . LYS B 1 85 ? 7.477 -28.422 -8.875 1 97.75 85 LYS B CA 1
ATOM 1579 C C . LYS B 1 85 ? 7.941 -28.844 -7.488 1 97.75 85 LYS B C 1
ATOM 1581 O O . LYS B 1 85 ? 8.938 -28.344 -6.973 1 97.75 85 LYS B O 1
ATOM 1586 N N . GLY B 1 86 ? 7.188 -29.812 -6.906 1 97.62 86 GLY B N 1
ATOM 1587 C CA . GLY B 1 86 ? 7.547 -30.328 -5.598 1 97.62 86 GLY B CA 1
ATOM 1588 C C . GLY B 1 86 ? 7.156 -29.406 -4.457 1 97.62 86 GLY B C 1
ATOM 1589 O O . GLY B 1 86 ? 7.426 -29.703 -3.291 1 97.62 86 GLY B O 1
ATOM 1590 N N . LYS B 1 87 ? 6.551 -28.297 -4.715 1 97.31 87 LYS B N 1
ATOM 1591 C CA . LYS B 1 87 ? 6.125 -27.359 -3.691 1 97.31 87 LYS B CA 1
ATOM 1592 C C . LYS B 1 87 ? 4.633 -27.484 -3.404 1 97.31 87 LYS B C 1
ATOM 1594 O O . LYS B 1 87 ? 3.846 -27.797 -4.305 1 97.31 87 LYS B O 1
ATOM 1599 N N . SER B 1 88 ? 4.324 -27.25 -2.191 1 97.75 88 SER B N 1
ATOM 1600 C CA . SER B 1 88 ? 2.912 -27.094 -1.863 1 97.75 88 SER B CA 1
ATOM 1601 C C . SER B 1 88 ? 2.379 -25.75 -2.367 1 97.75 88 SER B C 1
ATOM 1603 O O . SER B 1 88 ? 3.154 -24.844 -2.68 1 97.75 88 SER B O 1
ATOM 1605 N N . THR B 1 89 ? 1.043 -25.719 -2.43 1 96.81 89 THR B N 1
ATOM 1606 C CA . THR B 1 89 ? 0.396 -24.484 -2.854 1 96.81 89 THR B CA 1
ATOM 1607 C C . THR B 1 89 ? 0.817 -23.312 -1.96 1 96.81 89 THR B C 1
ATOM 1609 O O . THR B 1 89 ? 1.13 -22.234 -2.453 1 96.81 89 THR B O 1
ATOM 1612 N N . ILE B 1 90 ? 0.917 -23.562 -0.657 1 96.94 90 ILE B N 1
ATOM 1613 C CA . ILE B 1 90 ? 1.251 -22.516 0.307 1 96.94 90 ILE B CA 1
ATOM 1614 C C . ILE B 1 90 ? 2.686 -22.047 0.079 1 96.94 90 ILE B C 1
ATOM 1616 O O . ILE B 1 90 ? 2.957 -20.844 0.085 1 96.94 90 ILE B O 1
ATOM 1620 N N . GLN B 1 91 ? 3.516 -22.922 -0.171 1 97.75 91 GLN B N 1
ATOM 1621 C CA . GLN B 1 91 ? 4.91 -22.594 -0.443 1 97.75 91 GLN B CA 1
ATOM 1622 C C . GLN B 1 91 ? 5.039 -21.766 -1.722 1 97.75 91 GLN B C 1
ATOM 1624 O O . GLN B 1 91 ? 5.762 -20.766 -1.754 1 97.75 91 GLN B O 1
ATOM 1629 N N . ALA B 1 92 ? 4.336 -22.219 -2.715 1 98.06 92 ALA B N 1
ATOM 1630 C CA . ALA B 1 92 ? 4.344 -21.5 -3.99 1 98.06 92 ALA B CA 1
ATOM 1631 C C . ALA B 1 92 ? 3.828 -20.078 -3.826 1 98.06 92 ALA B C 1
ATOM 1633 O O . ALA B 1 92 ? 4.426 -19.125 -4.348 1 98.06 92 ALA B O 1
ATOM 1634 N N . HIS B 1 93 ? 2.783 -19.938 -3.047 1 97.06 93 HIS B N 1
ATOM 1635 C CA . HIS B 1 93 ? 2.227 -18.625 -2.781 1 97.06 93 HIS B CA 1
ATOM 1636 C C . HIS B 1 93 ? 3.227 -17.734 -2.037 1 97.06 93 HIS B C 1
ATOM 1638 O O . HIS B 1 93 ? 3.393 -16.562 -2.365 1 97.06 93 HIS B O 1
ATOM 1644 N N . ARG B 1 94 ? 3.895 -18.266 -1.165 1 96.81 94 ARG B N 1
ATOM 1645 C CA . ARG B 1 94 ? 4.887 -17.516 -0.402 1 96.81 94 ARG B CA 1
ATOM 1646 C C . ARG B 1 94 ? 6.035 -17.062 -1.295 1 96.81 94 ARG B C 1
ATOM 1648 O O . ARG B 1 94 ? 6.539 -15.945 -1.147 1 96.81 94 ARG B O 1
ATOM 1655 N N . MET B 1 95 ? 6.406 -17.891 -2.207 1 97.44 95 MET B N 1
ATOM 1656 C CA . MET B 1 95 ? 7.465 -17.562 -3.154 1 97.44 95 MET B CA 1
ATOM 1657 C C . MET B 1 95 ? 7.074 -16.359 -4.004 1 97.44 95 MET B C 1
ATOM 1659 O O . MET B 1 95 ? 7.879 -15.445 -4.203 1 97.44 95 MET B O 1
ATOM 1663 N N . VAL B 1 96 ? 5.887 -16.422 -4.473 1 97.31 96 VAL B N 1
ATOM 1664 C CA . VAL B 1 96 ? 5.402 -15.336 -5.316 1 97.31 96 VAL B CA 1
ATOM 1665 C C . VAL B 1 96 ? 5.285 -14.055 -4.496 1 97.31 96 VAL B C 1
ATOM 1667 O O . VAL B 1 96 ? 5.773 -13 -4.902 1 97.31 96 VAL B O 1
ATOM 1670 N N . ASN B 1 97 ? 4.711 -14.125 -3.342 1 94.19 97 ASN B N 1
ATOM 1671 C CA . ASN B 1 97 ? 4.527 -12.977 -2.469 1 94.19 97 ASN B CA 1
ATOM 1672 C C . ASN B 1 97 ? 5.859 -12.305 -2.137 1 94.19 97 ASN B C 1
ATOM 1674 O O . ASN B 1 97 ? 5.957 -11.078 -2.127 1 94.19 97 ASN B O 1
ATOM 1678 N N . LYS B 1 98 ? 6.812 -13.078 -1.886 1 95.12 98 LYS B N 1
ATOM 1679 C CA . LYS B 1 98 ? 8.133 -12.547 -1.531 1 95.12 98 LYS B CA 1
ATOM 1680 C C . LYS B 1 98 ? 8.688 -11.664 -2.643 1 95.12 98 LYS B C 1
ATOM 1682 O O . LYS B 1 98 ? 9.328 -10.648 -2.369 1 95.12 98 LYS B O 1
ATOM 1687 N N . GLU B 1 99 ? 8.438 -11.992 -3.852 1 95.25 99 GLU B N 1
ATOM 1688 C CA . GLU B 1 99 ? 9.039 -11.297 -4.988 1 95.25 99 GLU B CA 1
ATOM 1689 C C . GLU B 1 99 ? 8.305 -9.992 -5.285 1 95.25 99 GLU B C 1
ATOM 1691 O O . GLU B 1 99 ? 8.891 -9.055 -5.824 1 95.25 99 GLU B O 1
ATOM 1696 N N . ILE B 1 100 ? 7.004 -9.883 -4.934 1 91.44 100 ILE B N 1
ATOM 1697 C CA . ILE B 1 100 ? 6.262 -8.711 -5.383 1 91.44 100 ILE B CA 1
ATOM 1698 C C . ILE B 1 100 ? 5.785 -7.906 -4.176 1 91.44 100 ILE B C 1
ATOM 1700 O O . ILE B 1 100 ? 5.059 -6.926 -4.328 1 91.44 100 ILE B O 1
ATOM 1704 N N . LYS B 1 101 ? 6.156 -8.227 -3.01 1 87.19 101 LYS B N 1
ATOM 1705 C CA . LYS B 1 101 ? 5.711 -7.551 -1.792 1 87.19 101 LYS B CA 1
ATOM 1706 C C . LYS B 1 101 ? 5.977 -6.051 -1.864 1 87.19 101 LYS B C 1
ATOM 1708 O O . LYS B 1 101 ? 5.102 -5.246 -1.541 1 87.19 101 LYS B O 1
ATOM 1713 N N . ASP B 1 102 ? 7.074 -5.723 -2.406 1 80.38 102 ASP B N 1
ATOM 1714 C CA . ASP B 1 102 ? 7.449 -4.312 -2.455 1 80.38 102 ASP B CA 1
ATOM 1715 C C . ASP B 1 102 ? 6.684 -3.578 -3.555 1 80.38 102 ASP B C 1
ATOM 1717 O O . ASP B 1 102 ? 6.539 -2.355 -3.508 1 80.38 102 ASP B O 1
ATOM 1721 N N . VAL B 1 103 ? 6.305 -4.359 -4.566 1 80.56 103 VAL B N 1
ATOM 1722 C CA . VAL B 1 103 ? 5.57 -3.748 -5.668 1 80.56 103 VAL B CA 1
ATOM 1723 C C . VAL B 1 103 ? 4.133 -3.467 -5.238 1 80.56 103 VAL B C 1
ATOM 1725 O O . VAL B 1 103 ? 3.559 -2.441 -5.609 1 80.56 103 VAL B O 1
ATOM 1728 N N . ILE B 1 104 ? 3.637 -4.359 -4.52 1 78.88 104 ILE B N 1
ATOM 1729 C CA . ILE B 1 104 ? 2.219 -4.25 -4.195 1 78.88 104 ILE B CA 1
ATOM 1730 C C . ILE B 1 104 ? 2.041 -3.418 -2.926 1 78.88 104 ILE B C 1
ATOM 1732 O O . ILE B 1 104 ? 0.95 -2.914 -2.654 1 78.88 104 ILE B O 1
ATOM 1736 N N . GLN B 1 105 ? 3.137 -3.363 -2.168 1 69.5 105 GLN B N 1
ATOM 1737 C CA . GLN B 1 105 ? 3.062 -2.5 -0.995 1 69.5 105 GLN B CA 1
ATOM 1738 C C . GLN B 1 105 ? 2.91 -1.036 -1.398 1 69.5 105 GLN B C 1
ATOM 1740 O O . GLN B 1 105 ? 3.629 -0.55 -2.275 1 69.5 105 GLN B O 1
ATOM 1745 N N . ASP B 1 106 ? 1.77 -0.681 -1.59 1 54.56 106 ASP B N 1
ATOM 1746 C CA . ASP B 1 106 ? 1.333 0.622 -2.082 1 54.56 106 ASP B CA 1
ATOM 1747 C C . ASP B 1 106 ? 2.117 1.751 -1.415 1 54.56 106 ASP B C 1
ATOM 1749 O O . ASP B 1 106 ? 2.135 1.861 -0.187 1 54.56 106 ASP B O 1
ATOM 1753 N N . ILE B 1 107 ? 3.158 2.125 -2.15 1 52.59 107 ILE B N 1
ATOM 1754 C CA . ILE B 1 107 ? 3.637 3.436 -1.721 1 52.59 107 ILE B CA 1
ATOM 1755 C C . ILE B 1 107 ? 2.539 4.477 -1.928 1 52.59 107 ILE B C 1
ATOM 1757 O O . ILE B 1 107 ? 2.174 4.785 -3.064 1 52.59 107 ILE B O 1
ATOM 1761 N N . HIS B 1 108 ? 1.664 4.598 -0.998 1 63.34 108 HIS B N 1
ATOM 1762 C CA . HIS B 1 108 ? 0.723 5.711 -1.04 1 63.34 108 HIS B CA 1
ATOM 1763 C C . HIS B 1 108 ? 1.432 7.039 -0.797 1 63.34 108 HIS B C 1
ATOM 1765 O O . HIS B 1 108 ? 2.445 7.09 -0.096 1 63.34 108 HIS B O 1
ATOM 1771 N N . GLY B 1 109 ? 1.113 7.77 -1.772 1 71 109 GLY B N 1
ATOM 1772 C CA . GLY B 1 109 ? 1.6 9.125 -1.579 1 71 109 GLY B CA 1
ATOM 1773 C C . GLY B 1 109 ? 0.822 9.898 -0.528 1 71 109 GLY B C 1
ATOM 1774 O O . GLY B 1 109 ? -0.354 9.617 -0.288 1 71 109 GLY B O 1
ATOM 1775 N N . LEU B 1 110 ? 1.653 10.688 0.166 1 85.31 110 LEU B N 1
ATOM 1776 C CA . LEU B 1 110 ? 1.094 11.57 1.184 1 85.31 110 LEU B CA 1
ATOM 1777 C C . LEU B 1 110 ? 1.554 13.008 0.969 1 85.31 110 LEU B C 1
ATOM 1779 O O . LEU B 1 110 ? 2.725 13.25 0.665 1 85.31 110 LEU B O 1
ATOM 1783 N N . GLN B 1 111 ? 0.592 13.883 0.953 1 91.44 111 GLN B N 1
ATOM 1784 C CA . GLN B 1 111 ? 0.897 15.297 1.144 1 91.44 111 GLN B CA 1
ATOM 1785 C C . GLN B 1 111 ? 0.593 15.742 2.572 1 91.44 111 GLN B C 1
ATOM 1787 O O . GLN B 1 111 ? -0.554 15.672 3.02 1 91.44 111 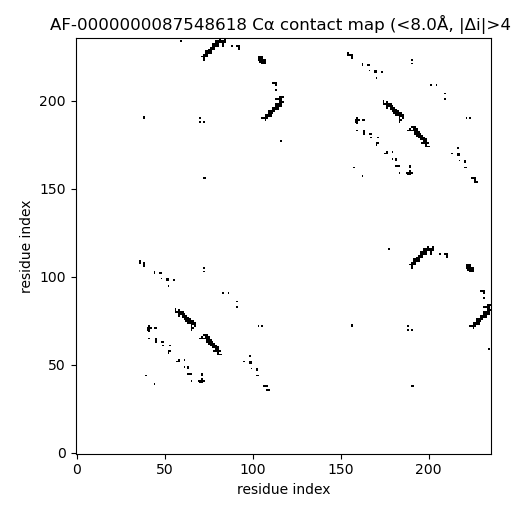GLN B O 1
ATOM 1792 N N . LEU B 1 112 ? 1.744 16.25 3.215 1 95.81 112 LEU B N 1
ATOM 1793 C CA . LEU B 1 112 ? 1.572 16.578 4.625 1 95.81 112 LEU B CA 1
ATOM 1794 C C . LEU B 1 112 ? 1.803 18.078 4.852 1 95.81 112 LEU B C 1
ATOM 1796 O O . LEU B 1 112 ? 2.723 18.656 4.277 1 95.81 112 LEU B O 1
ATOM 1800 N N . LYS B 1 113 ? 0.875 18.641 5.57 1 97.62 113 LYS B N 1
ATOM 1801 C CA . LYS B 1 113 ? 1.037 19.969 6.145 1 97.62 113 LYS B CA 1
ATOM 1802 C C . LYS B 1 113 ? 0.834 19.938 7.656 1 97.62 113 LYS B C 1
ATOM 1804 O O . LYS B 1 113 ? -0.281 19.719 8.133 1 97.62 113 LYS B O 1
ATOM 1809 N N . THR B 1 114 ? 1.954 20.156 8.305 1 98.25 114 THR B N 1
ATOM 1810 C CA . THR B 1 114 ? 1.879 20.188 9.766 1 98.25 114 THR B CA 1
ATOM 1811 C C . THR B 1 114 ? 2.035 21.625 10.281 1 98.25 114 THR B C 1
ATOM 1813 O O . THR B 1 114 ? 2.861 22.375 9.773 1 98.25 114 THR B O 1
ATOM 1816 N N . ILE B 1 115 ? 1.155 21.906 11.242 1 97.56 115 ILE B N 1
ATOM 1817 C CA . ILE B 1 115 ? 1.161 23.25 11.812 1 97.56 115 ILE B CA 1
ATOM 1818 C C . ILE B 1 115 ? 1.252 23.172 13.328 1 97.56 115 ILE B C 1
ATOM 1820 O O . ILE B 1 115 ? 0.457 22.484 13.969 1 97.56 115 ILE B O 1
ATOM 1824 N N . ALA B 1 116 ? 2.205 23.875 13.836 1 97.12 116 ALA B N 1
ATOM 1825 C CA . ALA B 1 116 ? 2.289 23.953 15.289 1 97.12 116 ALA B CA 1
ATOM 1826 C C . ALA B 1 116 ? 1.208 24.875 15.852 1 97.12 116 ALA B C 1
ATOM 1828 O O . ALA B 1 116 ? 1.06 26.016 15.406 1 97.12 116 ALA B O 1
ATOM 1829 N N . ASP B 1 117 ? 0.521 24.281 16.781 1 95.19 117 ASP B N 1
ATOM 1830 C CA . ASP B 1 117 ? -0.499 25.078 17.453 1 95.19 117 ASP B CA 1
ATOM 1831 C C . ASP B 1 117 ? 0.097 25.844 18.625 1 95.19 117 ASP B C 1
ATOM 1833 O O . ASP B 1 117 ? 1.174 25.516 19.125 1 95.19 117 ASP B O 1
ATOM 1837 N N . ASN B 1 118 ? -0.451 27.047 18.984 1 86 118 ASN B N 1
ATOM 1838 C CA . ASN B 1 118 ? -0.016 27.859 20.109 1 86 118 ASN B CA 1
ATOM 1839 C C . ASN B 1 118 ? -0.61 27.375 21.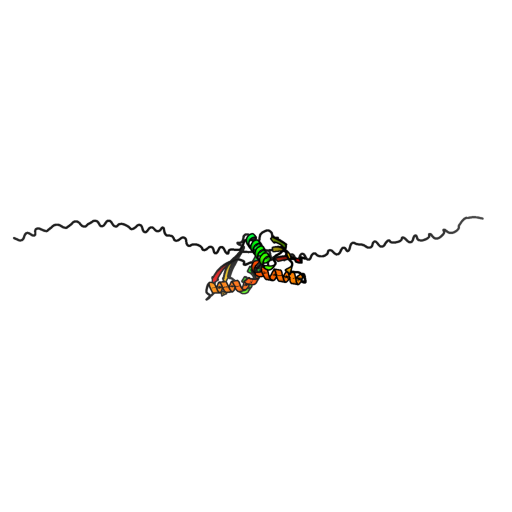422 1 86 118 ASN B C 1
ATOM 1841 O O . ASN B 1 118 ? -1.712 26.812 21.438 1 86 118 ASN B O 1
#

Foldseek 3Di:
DDDDPPPDDDDDPPPPPPPPPPVPPPPPPPPPVPVVVCQPWLVRLQVVLVVQCCVPFVFPDWDWDDPVVGRNQDIDIDTHGPVCPPHDPVRVVVVSCVRCVVSNVRPDDDDDDDDDDD/DDDDDDDDDDDDPPPPPPPPPPPVPPPPPPPPVCVVVPQPWLVRLQVVLVVQCCVPFVFPDWDWDDPVVGRNQDIDIDTHGPVCVPHDPVRVVVVSCVRCVVSNVGPDDDDDDDDDDD

Secondary structure (DSSP, 8-state):
-----------------------------------------HHHHHHHHHHHHHHHH--SEEEEEE-SSSSSSEEEEEEEEGGGTT--HHHHHHHHHHHHHHHHSB--EEEEEEEE--/-----------------------------------------HHHHHHHHHHHHHHHH--SEEEEEE-SSSSSSEEEEEEEEGGGTT--HHHHHHHHHHHHHHHHSB--EEEEEEEE--

Sequence (236 aa):
MNLLRVTQAAGLPHQRMVMAQISINQLRHISQTSARHDASTPAEKQDKIIRTLTEKFTPSDLQVQDISGGCGSFFAIMLKSKEFKGKSTIQAHRMVNKEIKDVIQDIHGLQLKTIADNMNLLRVTQAAGLPHQRMVMAQISINQLRHISQTSARHDASTPAEKQDKIIRTLTEKFTPSDLQVQDISGGCGSFFAIMLKSKEFKGKSTIQAHRMVNKEIKDVIQDIHGLQLKTIADN

Nearest PDB structures (foldseek):
  2mma-assembly1_B  TM=8.338E-01  e=5.362E-05  Arabidopsis thaliana
  3o2e-assembly1_A  TM=8.702E-01  e=1.369E-03  Babesia bovis T2Bo
  5y4b-assembly1_A  TM=7.422E-01  e=3.859E-03  Saccharomyces cerevisiae S288C
  2kdn-assembly1_A  TM=7.074E-01  e=8.961E-03  Plasmodium falciparum 3D7
  3gz7-assembly1_B  TM=4.987E-01  e=8.612E+00  Bordetella bronchiseptica